Protein AF-A0A968Y8J8-F1 (afdb_monomer_lite)

Radius of gyration: 18.74 Å; chains: 1; bounding box: 57×35×53 Å

Foldseek 3Di:
DPPPPDLPPDDPVLVVLLVVLLCQLVVLLVVVCVVVVPPLLLVLQVSLVRSLVSQLVSCCPSVVDDSVVSCVLLQVAAFDPVLVVVVVVVVVVVVVVVVVVCVVVVDDDDADPCNVSSVVRCCSRVQRSVCSSQQRRQLSSLVVSDDLVRSLVVSLVVQLVVLCCVVVPDDPVVSVVSSVVSVVCSSVSNVSCVVRSNHRHHDDDPDDDDPPPPPD

pLDDT: mean 87.89, std 16.08, range [34.91, 98.38]

Structure (mmCIF, N/CA/C/O backbone):
data_AF-A0A968Y8J8-F1
#
_entry.id   AF-A0A968Y8J8-F1
#
loop_
_atom_site.group_PDB
_atom_site.id
_atom_site.type_symbol
_atom_site.label_atom_id
_atom_site.label_alt_id
_atom_site.label_comp_id
_atom_site.label_asym_id
_atom_site.label_entity_id
_atom_site.label_seq_id
_atom_site.pdbx_PDB_ins_code
_atom_site.Cartn_x
_atom_site.Cartn_y
_atom_site.Cartn_z
_atom_site.occupancy
_atom_site.B_iso_or_equiv
_atom_site.auth_seq_id
_atom_site.auth_comp_id
_atom_site.auth_asym_id
_atom_site.auth_atom_id
_atom_site.pdbx_PDB_model_num
ATOM 1 N N . MET A 1 1 ? -33.974 -18.216 9.974 1.00 44.09 1 MET A N 1
ATOM 2 C CA . MET A 1 1 ? -34.130 -16.752 10.094 1.00 44.09 1 MET A CA 1
ATOM 3 C C . MET A 1 1 ? -33.064 -16.260 11.049 1.00 44.09 1 MET A C 1
ATOM 5 O O . MET A 1 1 ? -33.138 -16.568 12.230 1.00 44.09 1 MET A O 1
ATOM 9 N N . ILE A 1 2 ? -32.022 -15.623 10.524 1.00 48.75 2 ILE A N 1
ATOM 10 C CA . ILE A 1 2 ? -30.966 -15.006 11.333 1.00 48.75 2 ILE A CA 1
ATOM 11 C C . ILE A 1 2 ? -31.475 -13.599 11.661 1.00 48.75 2 ILE A C 1
ATOM 13 O O . ILE A 1 2 ? -31.910 -12.921 10.729 1.00 48.75 2 ILE A O 1
ATOM 17 N N . PRO A 1 3 ? -31.501 -13.172 12.935 1.00 52.97 3 PRO A N 1
ATOM 18 C CA . PRO A 1 3 ? -31.918 -11.822 13.271 1.00 52.97 3 PRO A CA 1
ATOM 19 C C . PRO A 1 3 ? -30.995 -10.849 12.546 1.00 52.97 3 PRO A C 1
ATOM 21 O O . PRO A 1 3 ? -29.773 -10.982 12.600 1.00 52.97 3 PRO A O 1
ATOM 24 N N . GLU A 1 4 ? -31.606 -9.908 11.838 1.00 54.81 4 GLU A N 1
ATOM 25 C CA . GLU A 1 4 ? -30.975 -8.814 11.109 1.00 54.81 4 GLU A CA 1
ATOM 26 C C . GLU A 1 4 ? -30.319 -7.872 12.135 1.00 54.81 4 GLU A C 1
ATOM 28 O O . GLU A 1 4 ? -30.829 -6.821 12.515 1.00 54.81 4 GLU A O 1
ATOM 33 N N . SER A 1 5 ? -29.226 -8.341 12.733 1.00 53.47 5 SER A N 1
ATOM 34 C CA . SER A 1 5 ? -28.576 -7.714 13.870 1.00 53.47 5 SER A CA 1
ATOM 35 C C . SER A 1 5 ? -27.807 -6.495 13.385 1.00 53.47 5 SER A C 1
ATOM 37 O O . SER A 1 5 ? -26.710 -6.624 12.846 1.00 53.47 5 SER A O 1
ATOM 39 N N . GLN A 1 6 ? -28.424 -5.328 13.566 1.00 53.53 6 GLN A N 1
ATOM 40 C CA . GLN A 1 6 ? -27.803 -4.013 13.719 1.00 53.53 6 GLN A CA 1
ATOM 41 C C . GLN A 1 6 ? -26.456 -3.860 13.000 1.00 53.53 6 GLN A C 1
ATOM 43 O O . GLN A 1 6 ? -25.389 -3.870 13.617 1.00 53.53 6 GLN A O 1
ATOM 48 N N . HIS A 1 7 ? -26.508 -3.652 11.682 1.00 57.59 7 HIS A N 1
ATOM 49 C CA . HIS A 1 7 ? -25.422 -2.971 10.988 1.00 57.59 7 HIS A CA 1
ATOM 50 C C . HIS A 1 7 ? -25.284 -1.583 11.611 1.00 57.59 7 HIS A C 1
ATOM 52 O O . HIS A 1 7 ? -26.009 -0.656 11.257 1.00 57.59 7 HIS A O 1
ATOM 58 N N . GLN A 1 8 ? -24.397 -1.466 12.597 1.00 63.78 8 GLN A N 1
ATOM 59 C CA . GLN A 1 8 ? -24.087 -0.216 13.265 1.00 63.78 8 GLN A CA 1
ATOM 60 C C . GLN A 1 8 ? -23.518 0.727 12.200 1.00 63.78 8 GLN A C 1
ATOM 62 O O . GLN A 1 8 ? -22.364 0.607 11.785 1.00 63.78 8 GLN A O 1
ATOM 67 N N . GLN A 1 9 ? -24.379 1.598 11.672 1.00 71.38 9 GLN A N 1
ATOM 68 C CA . GLN A 1 9 ? -24.006 2.560 10.650 1.00 71.38 9 GLN A CA 1
ATOM 69 C C . GLN A 1 9 ? -22.931 3.466 11.246 1.00 71.38 9 GLN A C 1
ATOM 71 O O . GLN A 1 9 ? -23.149 4.135 12.256 1.00 71.38 9 GLN A O 1
ATOM 76 N N . LEU A 1 10 ? -21.741 3.447 10.644 1.00 79.62 10 LEU A N 1
ATOM 77 C CA . LEU A 1 10 ? -20.670 4.358 11.023 1.00 79.62 10 LEU A CA 1
ATOM 78 C C . LEU A 1 10 ? -21.190 5.785 10.837 1.00 79.62 10 LEU A C 1
ATOM 80 O O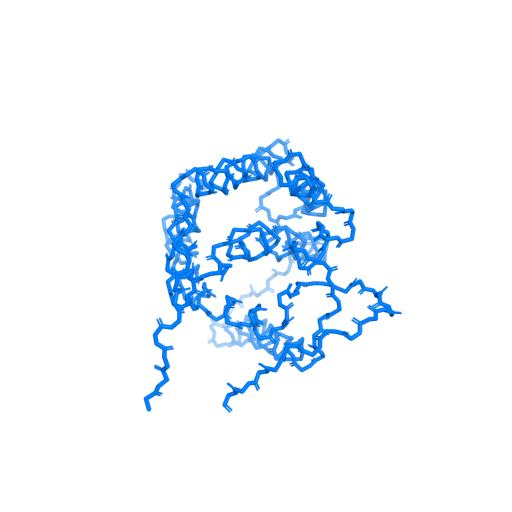 . LEU A 1 10 ? -21.672 6.121 9.752 1.00 79.62 10 LEU A O 1
ATOM 84 N N . SER A 1 11 ? -21.093 6.615 11.872 1.00 90.19 11 SER A N 1
ATOM 85 C CA . SER A 1 11 ? -21.531 8.001 11.756 1.00 90.19 11 SER A CA 1
ATOM 86 C C . SER A 1 11 ? -20.691 8.734 10.705 1.00 90.19 11 SER A C 1
ATOM 88 O O . SER A 1 11 ? -19.513 8.425 10.492 1.00 90.19 11 SER A O 1
ATOM 90 N N . TRP A 1 12 ? -21.279 9.742 10.061 1.00 90.88 12 TRP A N 1
ATOM 91 C CA . TRP A 1 12 ? -20.566 10.619 9.127 1.00 90.88 12 TRP A CA 1
ATOM 92 C C . TRP A 1 12 ? -19.304 11.237 9.739 1.00 90.88 12 TRP A C 1
ATOM 94 O O . TRP A 1 12 ? -18.309 11.432 9.049 1.00 90.88 12 TRP A O 1
ATOM 104 N N . HIS A 1 13 ? -19.319 11.474 11.050 1.00 93.62 13 HIS A N 1
ATOM 105 C CA . HIS A 1 13 ? -18.170 11.970 11.794 1.00 93.62 13 HIS A CA 1
ATOM 106 C C . HIS A 1 13 ? -17.011 10.960 11.837 1.00 93.62 13 HIS A C 1
ATOM 108 O O . HIS A 1 13 ? -15.861 11.334 11.617 1.00 93.62 13 HIS A O 1
ATOM 114 N N . GLU A 1 14 ? -17.293 9.672 12.058 1.00 93.25 14 GLU A N 1
ATOM 115 C CA . GLU A 1 14 ? -16.259 8.629 12.022 1.00 93.25 14 GLU A CA 1
ATOM 116 C C . GLU A 1 14 ? -15.710 8.421 10.608 1.00 93.25 14 GLU A C 1
ATOM 118 O O . GLU A 1 14 ? -14.503 8.268 10.433 1.00 93.25 14 GLU A O 1
ATOM 123 N N . LEU A 1 15 ? -16.566 8.495 9.583 1.00 94.44 15 LEU A N 1
ATOM 124 C CA . LEU A 1 15 ? -16.104 8.485 8.193 1.00 94.44 15 LEU A CA 1
ATOM 125 C C . LEU A 1 15 ? -15.184 9.673 7.903 1.00 94.44 15 LEU A C 1
ATOM 127 O O . LEU A 1 15 ? -14.116 9.480 7.328 1.00 94.44 15 LEU A O 1
ATOM 131 N N . GLY A 1 16 ? -15.553 10.872 8.357 1.00 95.81 16 GLY A N 1
ATOM 132 C CA . GLY A 1 16 ? -14.724 12.069 8.231 1.00 95.81 16 GLY A CA 1
ATOM 133 C C . GLY A 1 16 ? -13.336 11.891 8.850 1.00 95.81 16 GLY A C 1
ATOM 134 O O . GLY A 1 16 ? -12.342 12.226 8.212 1.00 95.81 16 GLY A O 1
ATOM 135 N N . LYS A 1 17 ? -13.241 11.288 10.043 1.00 96.81 17 LYS A N 1
ATOM 136 C CA . LYS A 1 17 ? -11.949 10.972 10.682 1.00 96.81 17 LYS A CA 1
ATOM 137 C C . LYS A 1 17 ? -11.107 9.997 9.865 1.00 96.81 17 LYS A C 1
ATOM 139 O O . LYS A 1 17 ? -9.910 10.228 9.707 1.00 96.81 17 LYS A O 1
ATOM 144 N N . ILE A 1 18 ? -11.722 8.925 9.358 1.00 96.69 18 ILE A N 1
ATOM 145 C CA . ILE A 1 18 ? -11.035 7.921 8.531 1.00 96.69 18 ILE A CA 1
ATOM 146 C C . ILE A 1 18 ? -10.492 8.580 7.262 1.00 96.69 18 ILE A C 1
ATOM 148 O O . ILE A 1 18 ? -9.322 8.415 6.933 1.00 96.69 18 ILE A O 1
ATOM 152 N N . PHE A 1 19 ? -11.309 9.370 6.565 1.00 97.00 19 PHE A N 1
ATOM 153 C CA . PHE A 1 19 ? -10.864 10.066 5.360 1.00 97.00 19 PHE A CA 1
ATOM 154 C C . PHE A 1 19 ? -9.783 11.109 5.655 1.00 97.00 19 PHE A C 1
ATOM 156 O O . PHE A 1 19 ? -8.803 11.181 4.920 1.00 97.00 19 PHE A O 1
ATOM 163 N N . ALA A 1 20 ? -9.904 11.874 6.742 1.00 97.75 20 ALA A N 1
ATOM 164 C CA . ALA A 1 20 ? -8.892 12.852 7.132 1.00 97.75 20 ALA A CA 1
ATOM 165 C C . ALA A 1 20 ? -7.536 12.192 7.428 1.00 97.75 20 ALA A C 1
ATOM 167 O O . ALA A 1 20 ? -6.503 12.661 6.949 1.00 97.75 20 ALA A O 1
ATOM 168 N N . GLY A 1 21 ? -7.522 11.082 8.171 1.00 98.00 21 GLY A N 1
ATOM 169 C CA . GLY A 1 21 ? -6.281 10.357 8.425 1.00 98.00 21 GLY A CA 1
ATOM 170 C C . GLY A 1 21 ? -5.735 9.660 7.176 1.00 98.00 21 GLY A C 1
ATOM 171 O O . GLY A 1 21 ? -4.527 9.689 6.966 1.00 98.00 21 GLY A O 1
ATOM 172 N N . PHE A 1 22 ? -6.597 9.144 6.291 1.00 98.12 22 PHE A N 1
ATOM 173 C CA . PHE A 1 22 ? -6.178 8.608 4.991 1.00 98.12 22 PHE A CA 1
ATOM 174 C C . PHE A 1 22 ? -5.465 9.679 4.160 1.00 98.12 22 PHE A C 1
ATOM 176 O O . PHE A 1 22 ? -4.351 9.446 3.699 1.00 98.12 22 PHE A O 1
ATOM 183 N N . LEU A 1 23 ? -6.068 10.864 4.022 1.00 98.06 23 LEU A N 1
ATOM 184 C CA . LEU A 1 23 ? -5.477 11.981 3.284 1.00 98.06 23 LEU A CA 1
ATOM 185 C C . LEU A 1 23 ? -4.147 12.424 3.899 1.00 98.06 23 LEU A C 1
ATOM 187 O O . LEU A 1 23 ? -3.211 12.711 3.162 1.00 98.06 23 LEU A O 1
ATOM 191 N N . CYS A 1 24 ? -4.039 12.436 5.230 1.00 98.38 24 CYS A N 1
ATOM 192 C CA . CYS A 1 24 ? -2.792 12.751 5.921 1.00 98.38 24 CYS A CA 1
ATOM 193 C C . CYS A 1 24 ? -1.676 11.749 5.578 1.00 98.38 24 CYS A C 1
ATOM 195 O O . CYS A 1 24 ? -0.591 12.159 5.167 1.00 98.38 24 CYS A O 1
ATOM 197 N N . ILE A 1 25 ? -1.944 10.443 5.695 1.00 98.25 25 ILE A N 1
ATOM 198 C CA . ILE A 1 25 ? -0.947 9.399 5.415 1.00 98.25 25 ILE A CA 1
ATOM 199 C C . ILE A 1 25 ? -0.594 9.381 3.922 1.00 98.25 25 ILE A C 1
ATOM 201 O O . ILE A 1 25 ? 0.586 9.332 3.578 1.00 98.25 25 ILE A O 1
ATOM 205 N N . TRP A 1 26 ? -1.591 9.467 3.035 1.00 98.00 26 TRP A N 1
ATOM 206 C CA . TRP A 1 26 ? -1.380 9.529 1.587 1.00 98.00 26 TRP A CA 1
ATOM 207 C C . TRP A 1 26 ? -0.545 10.747 1.185 1.00 98.00 26 TRP A C 1
ATOM 209 O O . TRP A 1 26 ? 0.399 10.612 0.412 1.00 98.00 26 TRP A O 1
ATOM 219 N N . PHE A 1 27 ? -0.833 11.923 1.744 1.00 97.88 27 PHE A N 1
ATOM 220 C CA . PHE A 1 27 ? -0.055 13.124 1.459 1.00 97.88 27 PHE A CA 1
ATOM 221 C C . PHE A 1 27 ? 1.406 12.958 1.885 1.00 97.88 27 PHE A C 1
ATOM 223 O O . PHE A 1 27 ? 2.307 13.339 1.144 1.00 97.88 27 PHE A O 1
ATOM 230 N N . VAL A 1 28 ? 1.667 12.349 3.047 1.00 98.19 28 VAL A N 1
ATOM 231 C CA . VAL A 1 28 ? 3.042 12.048 3.470 1.00 98.19 28 VAL A CA 1
ATOM 232 C C . VAL A 1 28 ? 3.703 11.037 2.534 1.00 98.19 28 VAL A C 1
ATOM 234 O O . VAL A 1 28 ? 4.859 11.241 2.164 1.00 98.19 28 VAL A O 1
ATOM 237 N N . PHE A 1 29 ? 2.988 9.987 2.119 1.00 97.00 29 PHE A N 1
ATOM 238 C CA . PHE A 1 29 ? 3.474 9.006 1.143 1.00 97.00 29 PHE A CA 1
ATOM 239 C C . PHE A 1 29 ? 3.909 9.700 -0.157 1.00 97.00 29 PHE A C 1
ATOM 241 O O . PHE A 1 29 ? 5.062 9.571 -0.572 1.00 97.00 29 PHE A O 1
ATOM 248 N N . ASP A 1 30 ? 3.008 10.483 -0.754 1.00 95.50 30 ASP A N 1
ATOM 249 C CA . ASP A 1 30 ? 3.210 11.185 -2.023 1.00 95.50 30 ASP A CA 1
ATOM 250 C C . ASP A 1 30 ? 4.343 12.217 -1.930 1.00 95.50 30 ASP A C 1
ATOM 252 O O . ASP A 1 30 ? 5.290 12.193 -2.718 1.00 95.50 30 ASP A O 1
ATOM 256 N N . ARG A 1 31 ? 4.320 13.084 -0.910 1.00 97.00 31 ARG A N 1
ATOM 257 C CA . ARG A 1 31 ? 5.356 14.111 -0.735 1.00 97.00 31 ARG A CA 1
ATOM 258 C C . ARG A 1 31 ? 6.719 13.526 -0.428 1.00 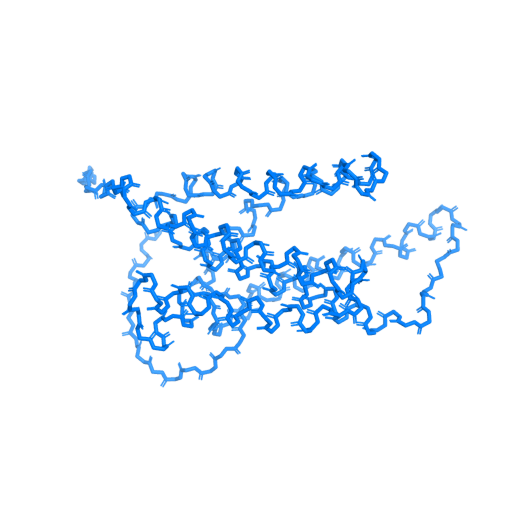97.00 31 ARG A C 1
ATOM 260 O O . ARG A 1 31 ? 7.708 14.029 -0.952 1.00 97.00 31 ARG A O 1
ATOM 267 N N . THR A 1 32 ? 6.799 12.464 0.366 1.00 96.75 32 THR A N 1
ATOM 268 C CA . THR A 1 32 ? 8.089 11.816 0.635 1.00 96.75 32 THR A CA 1
ATOM 269 C C . THR A 1 32 ? 8.640 11.182 -0.640 1.00 96.75 32 THR A C 1
ATOM 271 O O . THR A 1 32 ? 9.828 11.336 -0.919 1.00 96.75 32 THR A O 1
ATOM 274 N N . ALA A 1 33 ? 7.798 10.542 -1.458 1.00 94.44 33 ALA A N 1
ATOM 275 C CA . ALA A 1 33 ? 8.216 9.996 -2.749 1.00 94.44 33 ALA A CA 1
ATOM 276 C C . ALA A 1 33 ? 8.728 11.090 -3.703 1.00 94.44 33 ALA A C 1
ATOM 278 O O . ALA A 1 33 ? 9.819 10.950 -4.255 1.00 94.44 33 ALA A O 1
ATOM 279 N N . GLN A 1 34 ? 8.006 12.211 -3.819 1.00 94.12 34 GLN A N 1
ATOM 280 C CA . GLN A 1 34 ? 8.405 13.348 -4.658 1.00 94.12 34 GLN A CA 1
ATOM 281 C C . GLN A 1 34 ? 9.703 14.011 -4.174 1.00 94.12 34 GLN A C 1
ATOM 283 O O . GLN A 1 34 ? 10.622 14.215 -4.965 1.00 94.12 34 GLN A O 1
ATOM 288 N N . LEU A 1 35 ? 9.815 14.315 -2.876 1.00 96.69 35 LEU A N 1
ATOM 289 C CA . LEU A 1 35 ? 10.992 14.983 -2.301 1.00 96.69 35 LEU A CA 1
ATOM 290 C C . LEU A 1 35 ? 12.253 14.121 -2.379 1.00 96.69 35 LEU A C 1
ATOM 292 O O . LEU A 1 35 ? 13.356 14.645 -2.512 1.00 96.69 35 LEU A O 1
ATOM 296 N N . THR A 1 36 ? 12.097 12.801 -2.292 1.00 95.56 36 THR A N 1
ATOM 297 C CA . THR A 1 36 ? 13.215 11.856 -2.397 1.00 95.56 36 THR A CA 1
ATOM 298 C C . THR A 1 36 ? 13.490 11.398 -3.828 1.00 95.56 36 THR A C 1
ATOM 300 O O . THR A 1 36 ? 14.441 10.642 -4.033 1.00 95.56 36 THR A O 1
ATOM 303 N N . GLN A 1 37 ? 12.682 11.856 -4.795 1.00 93.94 37 GLN A N 1
ATOM 304 C CA . GLN A 1 37 ? 12.741 11.473 -6.209 1.00 93.94 37 GLN A CA 1
ATOM 305 C C . GLN A 1 37 ? 12.724 9.946 -6.413 1.00 93.94 37 GLN A C 1
ATOM 307 O O . GLN A 1 37 ? 13.386 9.417 -7.302 1.00 93.94 37 GLN A O 1
ATOM 312 N N . SER A 1 38 ? 11.984 9.224 -5.565 1.00 90.94 38 SER A N 1
ATOM 313 C CA . SER A 1 38 ? 11.858 7.763 -5.636 1.00 90.94 38 SER A CA 1
ATOM 314 C C . SER A 1 38 ? 10.843 7.396 -6.715 1.00 90.94 38 SER A C 1
ATOM 316 O O . SER A 1 38 ? 9.639 7.369 -6.453 1.00 90.94 38 SER A O 1
ATOM 318 N N . THR A 1 39 ? 11.324 7.146 -7.932 1.00 85.44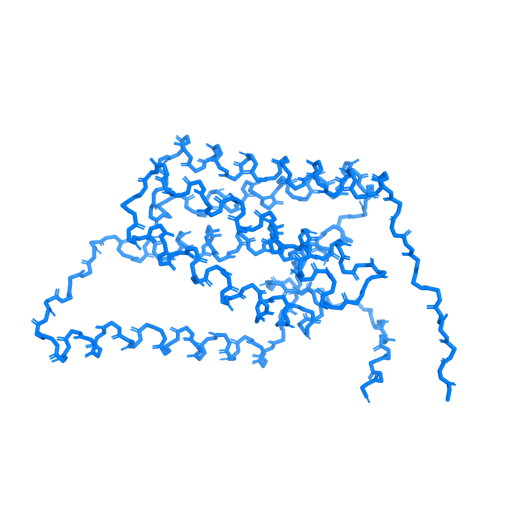 39 THR A N 1
ATOM 319 C CA . THR A 1 39 ? 10.471 6.819 -9.088 1.00 85.44 39 THR A CA 1
ATOM 320 C C . THR A 1 39 ? 10.270 5.316 -9.243 1.00 85.44 39 THR A C 1
ATOM 322 O O . THR A 1 39 ? 9.167 4.869 -9.545 1.00 85.44 39 THR A O 1
ATOM 325 N N . LEU A 1 40 ? 11.309 4.530 -8.955 1.00 85.00 40 LEU A N 1
ATOM 326 C CA . LEU A 1 40 ? 11.329 3.072 -9.098 1.00 85.00 40 LEU A CA 1
ATOM 327 C C . LEU A 1 40 ? 11.510 2.362 -7.748 1.00 85.00 40 LEU A C 1
ATOM 329 O O . LEU A 1 40 ? 11.801 1.168 -7.693 1.00 85.00 40 LEU A O 1
ATOM 333 N N . GLY A 1 41 ? 11.349 3.098 -6.646 1.00 88.56 41 GLY A N 1
ATOM 334 C CA . GLY A 1 41 ? 11.499 2.579 -5.291 1.00 88.56 41 GLY A CA 1
ATOM 335 C C . GLY A 1 41 ? 12.913 2.713 -4.733 1.00 88.56 41 GLY A C 1
ATOM 336 O O . GLY A 1 41 ? 13.216 2.106 -3.715 1.00 88.56 41 GLY A O 1
ATOM 337 N N . GLU A 1 42 ? 13.791 3.525 -5.316 1.00 93.25 42 GLU A N 1
ATOM 338 C CA . GLU A 1 42 ? 15.176 3.719 -4.865 1.00 93.25 42 GLU A CA 1
ATOM 339 C C . GLU A 1 42 ? 15.271 4.119 -3.384 1.00 93.25 42 GLU A C 1
A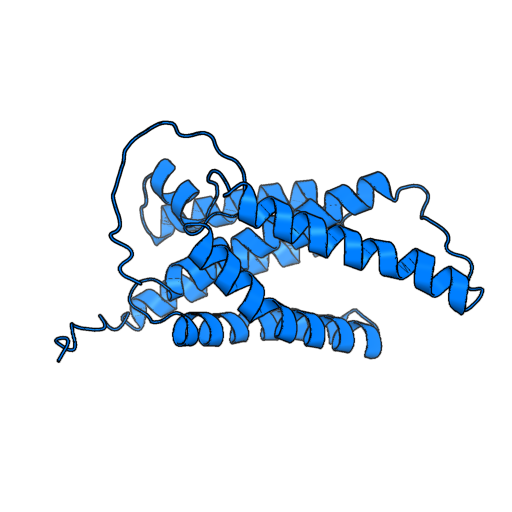TOM 341 O O . GLU A 1 42 ? 16.234 3.776 -2.694 1.00 93.25 42 GLU A O 1
ATOM 346 N N . ARG A 1 43 ? 14.259 4.835 -2.882 1.00 96.38 43 ARG A N 1
ATOM 347 C CA . ARG A 1 43 ? 14.138 5.257 -1.477 1.00 96.38 43 ARG A CA 1
ATOM 348 C C . ARG A 1 43 ? 12.945 4.613 -0.779 1.00 96.38 43 ARG A C 1
ATOM 350 O O . ARG A 1 43 ? 12.512 5.082 0.272 1.00 96.38 43 ARG A O 1
ATOM 357 N N . GLY A 1 44 ? 12.440 3.510 -1.321 1.00 95.69 44 GLY A N 1
ATOM 358 C CA . GLY A 1 44 ? 11.189 2.918 -0.872 1.00 95.69 44 GLY A CA 1
ATOM 359 C C . GLY A 1 44 ? 11.200 2.413 0.571 1.00 95.69 44 GLY A C 1
ATOM 360 O O . GLY A 1 44 ? 10.184 2.507 1.254 1.00 95.69 44 GLY A O 1
ATOM 361 N N . ILE A 1 45 ? 12.357 1.982 1.091 1.00 96.81 45 ILE A N 1
ATOM 362 C CA . ILE A 1 45 ? 12.509 1.626 2.516 1.00 96.81 45 ILE A CA 1
ATOM 363 C C . ILE A 1 45 ? 12.276 2.850 3.412 1.00 96.81 45 ILE A C 1
ATOM 365 O O . ILE A 1 45 ? 11.529 2.768 4.384 1.00 96.81 45 ILE A O 1
ATOM 369 N N . LEU A 1 46 ? 12.883 3.994 3.073 1.00 97.38 46 LEU A N 1
ATOM 370 C CA . LEU A 1 46 ? 12.704 5.239 3.822 1.00 97.38 46 LEU A CA 1
ATOM 371 C C . LEU A 1 46 ? 11.239 5.684 3.781 1.00 97.38 46 LEU A C 1
ATOM 373 O O . LEU A 1 46 ? 10.661 5.970 4.826 1.00 97.38 46 LEU A O 1
ATOM 377 N N . ILE A 1 47 ? 10.636 5.688 2.589 1.00 97.19 47 ILE A N 1
ATOM 378 C CA . ILE A 1 47 ? 9.224 6.048 2.404 1.00 97.19 47 ILE A CA 1
ATOM 379 C C . ILE A 1 47 ? 8.330 5.129 3.239 1.00 97.19 47 ILE A C 1
ATOM 381 O O . ILE A 1 47 ? 7.452 5.614 3.946 1.00 97.19 47 ILE A O 1
ATOM 385 N N . SER A 1 48 ? 8.591 3.820 3.239 1.00 97.19 48 SER A N 1
ATOM 386 C CA . SER A 1 48 ? 7.830 2.859 4.038 1.00 97.19 48 SER A CA 1
ATOM 387 C C . SER A 1 48 ? 7.914 3.125 5.537 1.00 97.19 48 SER A C 1
ATOM 389 O O . SER A 1 48 ? 6.878 3.166 6.198 1.00 97.19 48 SER A O 1
ATOM 391 N N . ILE A 1 49 ? 9.111 3.384 6.071 1.00 97.50 49 ILE A N 1
ATOM 392 C CA . ILE A 1 49 ? 9.291 3.726 7.490 1.00 97.50 49 ILE A CA 1
ATOM 393 C C . ILE A 1 49 ? 8.491 4.981 7.847 1.00 97.50 49 ILE A C 1
ATOM 395 O O . ILE A 1 49 ? 7.768 4.984 8.844 1.00 97.50 49 ILE A O 1
ATOM 399 N N . VAL A 1 50 ? 8.591 6.030 7.025 1.00 98.19 50 VAL A N 1
ATOM 400 C CA . VAL A 1 50 ? 7.877 7.295 7.245 1.00 98.19 50 VAL A CA 1
ATOM 401 C C . VAL A 1 50 ? 6.364 7.070 7.221 1.00 98.19 50 VAL A C 1
ATOM 403 O O . VAL A 1 50 ? 5.672 7.492 8.140 1.00 98.19 50 VAL A O 1
ATOM 406 N N . VAL A 1 51 ? 5.850 6.340 6.231 1.00 97.88 51 VAL A N 1
ATOM 407 C CA . VAL A 1 51 ? 4.414 6.055 6.084 1.00 97.88 51 VAL A CA 1
ATOM 408 C C . VAL A 1 51 ? 3.881 5.228 7.250 1.00 97.88 51 VAL A C 1
ATOM 410 O O . VAL A 1 51 ? 2.828 5.560 7.793 1.00 97.88 51 VAL A O 1
ATOM 413 N N . ILE A 1 52 ? 4.608 4.194 7.685 1.00 97.19 52 ILE A N 1
ATOM 414 C CA . ILE A 1 52 ? 4.232 3.385 8.853 1.00 97.19 52 ILE A CA 1
ATOM 415 C C . ILE A 1 52 ? 4.209 4.251 10.116 1.00 97.19 52 ILE A C 1
ATOM 417 O O . ILE A 1 52 ? 3.257 4.173 10.894 1.00 97.19 52 ILE A O 1
ATOM 421 N N . ALA A 1 53 ? 5.220 5.103 10.314 1.00 97.69 53 ALA A N 1
ATOM 422 C CA . ALA A 1 53 ? 5.278 6.010 11.455 1.00 97.69 53 ALA A CA 1
ATOM 423 C C . ALA A 1 53 ? 4.116 7.017 11.444 1.00 97.69 53 ALA A C 1
ATOM 425 O O . ALA A 1 53 ? 3.485 7.238 12.479 1.00 97.69 53 ALA A O 1
ATOM 426 N N . THR A 1 54 ? 3.780 7.580 10.280 1.00 98.25 54 THR A N 1
ATOM 427 C CA . THR A 1 54 ? 2.627 8.475 10.118 1.00 98.25 54 THR A CA 1
ATOM 428 C C . THR A 1 54 ? 1.315 7.747 10.379 1.00 98.25 54 THR A C 1
ATOM 430 O O . THR A 1 54 ? 0.496 8.253 11.141 1.00 98.25 54 THR A O 1
ATOM 433 N N . ALA A 1 55 ? 1.118 6.550 9.822 1.00 97.75 55 ALA A N 1
ATOM 434 C CA . ALA A 1 55 ? -0.084 5.754 10.050 1.00 97.75 55 ALA A CA 1
ATOM 435 C C . ALA A 1 55 ? -0.261 5.420 11.538 1.00 97.75 55 ALA A C 1
ATOM 437 O O . ALA A 1 55 ? -1.341 5.603 12.099 1.00 97.75 55 ALA A O 1
ATOM 438 N N . PHE A 1 56 ? 0.822 5.030 12.212 1.00 97.19 56 PHE A N 1
ATOM 439 C CA . PHE A 1 56 ? 0.827 4.804 13.655 1.00 97.19 56 PHE A CA 1
ATOM 440 C C . PHE A 1 56 ? 0.496 6.078 14.445 1.00 97.19 56 PHE A C 1
ATOM 442 O O . PHE A 1 56 ? -0.313 6.043 15.375 1.00 97.19 56 PHE A O 1
ATOM 449 N N . GLY A 1 57 ? 1.078 7.217 14.061 1.00 97.44 57 GLY A N 1
ATOM 450 C CA . GLY A 1 57 ? 0.765 8.523 14.639 1.00 97.44 57 GLY A CA 1
ATOM 451 C C . GLY A 1 57 ? -0.711 8.891 14.477 1.00 97.44 57 GLY A C 1
ATOM 452 O O . GLY A 1 57 ? -1.340 9.335 15.433 1.00 97.44 57 GLY A O 1
ATOM 453 N N . VAL A 1 58 ? -1.299 8.631 13.309 1.00 97.44 58 VAL A N 1
ATOM 454 C CA . VAL A 1 58 ? -2.724 8.857 13.039 1.00 97.44 58 VAL A CA 1
ATOM 455 C C . VAL A 1 58 ? -3.610 7.957 13.908 1.00 97.44 58 VAL A C 1
ATOM 457 O O . VAL A 1 58 ? -4.541 8.463 14.537 1.00 97.44 58 VAL A O 1
ATOM 460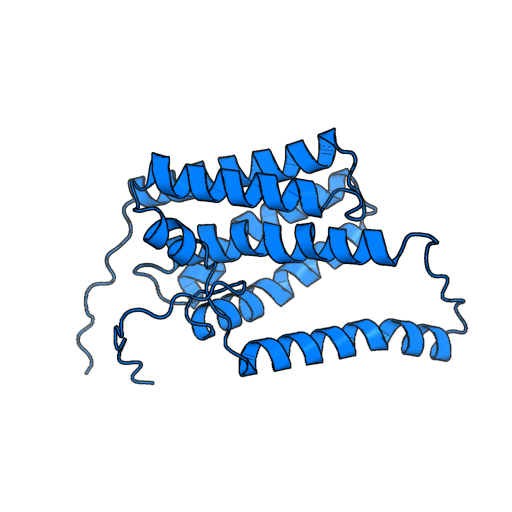 N N . GLU A 1 59 ? -3.311 6.658 14.025 1.00 96.31 59 GLU A N 1
ATOM 461 C CA . GLU A 1 59 ? -4.034 5.745 14.933 1.00 96.31 59 GLU A CA 1
ATOM 462 C C . GLU A 1 59 ? -4.000 6.236 16.386 1.00 96.31 59 GLU A C 1
ATOM 464 O O . GLU A 1 59 ? -5.001 6.206 17.109 1.00 96.31 59 GLU A O 1
ATOM 469 N N . LYS A 1 60 ? -2.843 6.739 16.815 1.00 95.75 60 LYS A N 1
ATOM 470 C CA . LYS A 1 60 ? -2.636 7.261 18.163 1.00 95.75 60 LYS A CA 1
ATOM 471 C C . LYS A 1 60 ? -3.384 8.561 18.419 1.00 95.75 60 LYS A C 1
ATOM 473 O O . LYS A 1 60 ? -4.055 8.680 19.440 1.00 95.75 60 LYS A O 1
ATOM 478 N N . LEU A 1 61 ? -3.260 9.528 17.519 1.00 96.31 61 LEU A N 1
ATOM 479 C CA . LEU A 1 61 ? -3.758 10.884 17.728 1.00 96.31 61 LEU A CA 1
ATOM 480 C C . LEU A 1 61 ? -5.260 10.995 17.448 1.00 96.31 61 LEU A C 1
ATOM 482 O O . LEU A 1 61 ? -5.977 11.624 18.224 1.00 96.31 61 LEU A O 1
ATOM 486 N N . ILE A 1 62 ? -5.751 10.357 16.380 1.00 95.62 62 ILE A N 1
ATOM 487 C CA . ILE A 1 62 ? -7.161 10.455 15.973 1.00 95.62 62 ILE A CA 1
ATOM 488 C C . ILE A 1 62 ? -8.028 9.448 16.734 1.00 95.62 62 ILE A C 1
ATOM 490 O O . ILE A 1 62 ? -9.113 9.799 17.202 1.00 95.62 62 ILE A O 1
ATOM 494 N N . PHE A 1 63 ? -7.553 8.208 16.893 1.00 93.12 63 PHE A N 1
ATOM 495 C CA . PHE A 1 63 ? -8.346 7.116 17.471 1.00 93.12 63 PHE A CA 1
ATOM 496 C C . PHE A 1 63 ? -7.971 6.760 18.914 1.00 93.12 63 PHE A C 1
ATOM 498 O O . PHE A 1 63 ? -8.625 5.903 19.505 1.00 93.12 63 PHE A O 1
ATOM 505 N N . LYS A 1 64 ? -6.961 7.422 19.503 1.00 93.25 64 LYS A N 1
ATOM 506 C CA . LYS A 1 64 ? -6.541 7.250 20.910 1.00 93.25 64 LYS A CA 1
ATOM 507 C C . LYS A 1 64 ? -6.244 5.792 21.293 1.00 93.25 64 LYS A C 1
ATOM 509 O O . LYS A 1 64 ? -6.455 5.388 22.434 1.00 93.25 64 LYS A O 1
ATOM 514 N N . GLN A 1 65 ? -5.755 4.993 20.345 1.00 91.00 65 GLN A N 1
ATOM 515 C CA . GLN A 1 65 ? -5.479 3.571 20.562 1.00 91.00 65 GLN A CA 1
ATOM 516 C C . GLN A 1 65 ? -4.216 3.348 21.414 1.00 91.00 65 GLN A C 1
ATOM 518 O O . GLN A 1 65 ? -3.306 4.187 21.478 1.00 91.00 65 GLN A O 1
ATOM 523 N N . THR A 1 66 ? -4.109 2.187 22.067 1.00 94.00 66 THR A N 1
ATOM 524 C CA . THR A 1 66 ? -2.845 1.764 22.692 1.00 94.00 66 THR A CA 1
ATOM 525 C C . THR A 1 66 ? -1.791 1.464 21.616 1.00 94.00 66 THR A C 1
ATOM 527 O O . THR A 1 66 ? -2.091 1.437 20.427 1.00 94.00 66 THR A O 1
ATOM 530 N N . VAL A 1 67 ? -0.513 1.317 21.999 1.00 92.25 67 VAL A N 1
ATOM 531 C CA . VAL A 1 67 ? 0.560 1.054 21.010 1.00 92.25 67 VAL A CA 1
ATOM 532 C C . VAL A 1 67 ? 0.294 -0.269 20.298 1.00 92.25 67 VAL A C 1
ATOM 534 O O . VAL A 1 67 ? 0.360 -0.344 19.077 1.00 92.25 67 VAL A O 1
ATOM 537 N N . LEU A 1 68 ? -0.063 -1.296 21.068 1.00 90.31 68 LEU A N 1
ATOM 538 C CA . LEU A 1 68 ? -0.318 -2.626 20.539 1.00 90.31 68 LEU A CA 1
ATOM 539 C C . LEU A 1 68 ? -1.583 -2.663 19.673 1.00 90.31 68 LEU A C 1
ATOM 541 O O . LEU A 1 68 ? -1.574 -3.308 18.628 1.00 90.31 68 LEU A O 1
ATOM 545 N N . ASP A 1 69 ? -2.637 -1.944 20.067 1.00 89.88 69 ASP A N 1
ATOM 546 C CA . ASP A 1 69 ? -3.868 -1.868 19.276 1.00 89.88 69 ASP A CA 1
ATOM 547 C C . ASP A 1 69 ? -3.652 -1.125 17.957 1.00 89.88 69 ASP A C 1
ATOM 549 O O . ASP A 1 69 ? -4.152 -1.586 16.938 1.00 89.88 69 ASP A O 1
ATOM 553 N N . ALA A 1 70 ? -2.853 -0.052 17.956 1.00 92.12 70 ALA A N 1
ATOM 554 C CA . ALA A 1 70 ? -2.481 0.679 16.745 1.00 92.12 70 ALA A CA 1
ATOM 555 C C . ALA A 1 70 ? -1.660 -0.191 15.776 1.00 92.12 70 ALA A C 1
ATOM 557 O O . ALA A 1 70 ? -1.926 -0.230 14.581 1.00 92.12 70 ALA A O 1
ATOM 558 N N . LEU A 1 71 ? -0.682 -0.951 16.279 1.00 91.75 71 LEU A N 1
ATOM 559 C CA . LEU A 1 71 ? 0.083 -1.873 15.431 1.00 91.75 71 LEU A CA 1
ATOM 560 C C . LEU A 1 71 ? -0.814 -2.976 14.851 1.00 91.75 71 LEU A C 1
ATOM 562 O O . LEU A 1 71 ? -0.727 -3.295 13.666 1.00 91.75 71 LEU A O 1
ATOM 566 N N . ARG A 1 72 ? -1.712 -3.535 15.670 1.00 89.50 72 ARG A N 1
ATOM 567 C CA . ARG A 1 72 ? -2.667 -4.563 15.236 1.00 89.50 72 ARG A CA 1
ATOM 568 C C . ARG A 1 72 ? -3.700 -4.019 14.255 1.00 89.50 72 ARG A C 1
ATOM 570 O O . ARG A 1 72 ? -4.062 -4.732 13.325 1.00 89.50 72 ARG A O 1
ATOM 577 N N . SER A 1 73 ? -4.173 -2.787 14.437 1.00 90.56 73 SER A N 1
ATOM 578 C CA . SER A 1 73 ? -5.161 -2.169 13.551 1.00 90.56 73 SER A CA 1
ATOM 579 C C . SER A 1 73 ? -4.592 -1.854 12.173 1.00 90.56 73 SER A C 1
ATOM 581 O O . SER A 1 73 ? -5.306 -2.031 11.192 1.00 90.56 73 SER A O 1
ATOM 583 N N . LEU A 1 74 ? -3.305 -1.504 12.097 1.00 92.12 74 LEU A N 1
ATOM 584 C CA . LEU A 1 74 ? -2.556 -1.343 10.846 1.00 92.12 74 LEU A CA 1
ATOM 585 C C . LEU A 1 74 ? -2.146 -2.673 10.201 1.00 92.12 74 LEU A C 1
ATOM 587 O O . LEU A 1 74 ? -1.519 -2.679 9.146 1.00 92.12 74 LEU A O 1
ATOM 591 N N . GLY A 1 75 ? -2.461 -3.802 10.836 1.00 88.38 75 GLY A N 1
ATOM 592 C CA . GLY A 1 75 ? -2.128 -5.133 10.351 1.00 88.38 75 GLY A CA 1
ATOM 593 C C . GLY A 1 75 ? -0.663 -5.535 10.509 1.00 88.38 75 GLY A C 1
ATOM 594 O O . GLY A 1 75 ? -0.210 -6.476 9.863 1.00 88.38 75 GLY A O 1
ATOM 595 N N . LEU A 1 76 ? 0.096 -4.900 11.397 1.00 87.31 76 LEU A N 1
ATOM 596 C CA . LEU A 1 76 ? 1.472 -5.297 11.705 1.00 87.31 76 LEU A CA 1
ATOM 597 C C . LEU A 1 76 ? 1.477 -6.487 12.684 1.00 87.31 76 LEU A C 1
ATOM 599 O O . LEU A 1 76 ? 1.808 -6.351 13.861 1.00 87.31 76 LEU A O 1
ATOM 603 N N . GLY A 1 77 ? 1.051 -7.661 12.210 1.00 82.88 77 GLY A N 1
ATOM 604 C CA . GLY A 1 77 ? 0.975 -8.907 12.977 1.00 82.88 77 GLY A CA 1
ATOM 605 C C . GLY A 1 77 ? 1.289 -10.154 12.144 1.00 82.88 77 GLY A C 1
ATOM 606 O O . GLY A 1 77 ? 1.310 -10.127 10.923 1.00 82.88 77 GLY A O 1
ATOM 607 N N . SER A 1 78 ? 1.543 -11.286 12.802 1.00 77.25 78 SER A N 1
ATOM 608 C CA . SER A 1 78 ? 2.026 -12.505 12.130 1.00 77.25 78 SER A CA 1
ATOM 609 C C . SER A 1 78 ? 1.111 -12.994 10.988 1.00 77.25 78 SER A C 1
ATOM 611 O O . SER A 1 78 ? -0.020 -13.410 11.265 1.00 77.25 78 SER A O 1
ATOM 613 N N . PRO A 1 79 ? 1.591 -13.007 9.725 1.00 79.00 79 PRO A N 1
ATOM 614 C CA . PRO A 1 79 ? 0.798 -13.491 8.606 1.00 79.00 79 PRO A CA 1
ATOM 615 C C . PRO A 1 79 ? 0.594 -15.005 8.698 1.00 79.00 79 PRO A C 1
ATOM 617 O O . PRO A 1 79 ? 1.440 -15.748 9.201 1.00 79.00 79 PRO A O 1
ATOM 620 N N . ASN A 1 80 ? -0.527 -15.486 8.171 1.00 84.62 80 ASN A N 1
ATOM 621 C CA . ASN A 1 80 ? -0.771 -16.907 7.988 1.00 84.62 80 ASN A CA 1
ATOM 622 C C . ASN A 1 80 ? 0.168 -17.451 6.902 1.00 84.62 80 ASN A C 1
ATOM 624 O O . ASN A 1 80 ? 0.132 -16.987 5.760 1.00 84.62 80 ASN A O 1
ATOM 628 N N . LEU A 1 81 ? 0.963 -18.472 7.241 1.00 86.50 81 LEU A N 1
ATOM 629 C CA . LEU A 1 81 ? 1.902 -19.112 6.314 1.00 86.50 81 LEU A CA 1
ATOM 630 C C . LEU A 1 81 ? 1.235 -19.547 5.004 1.00 86.50 81 LEU A C 1
ATOM 632 O O . LEU A 1 81 ? 1.820 -19.365 3.945 1.00 86.50 81 LEU A O 1
ATOM 636 N N . ARG A 1 82 ? -0.011 -20.037 5.045 1.00 88.12 82 ARG A N 1
ATOM 637 C CA . ARG A 1 82 ? -0.758 -20.447 3.847 1.00 88.12 82 ARG A CA 1
ATOM 638 C C . ARG A 1 82 ? -1.008 -19.273 2.902 1.00 88.12 82 ARG A C 1
ATOM 640 O O . ARG A 1 82 ? -0.809 -19.408 1.699 1.00 88.12 82 ARG A O 1
ATOM 647 N N . THR A 1 83 ? -1.436 -18.131 3.437 1.00 83.81 83 THR A N 1
ATOM 648 C CA . THR A 1 83 ? -1.660 -16.912 2.647 1.00 83.81 83 THR A CA 1
ATOM 649 C C . THR A 1 83 ? -0.345 -16.412 2.061 1.00 83.81 83 THR A C 1
ATOM 651 O O . THR A 1 83 ? -0.290 -16.068 0.884 1.00 83.81 83 THR A O 1
ATOM 654 N N . MET A 1 84 ? 0.727 -16.446 2.858 1.00 84.88 84 MET A N 1
ATOM 655 C CA . MET A 1 84 ? 2.066 -16.065 2.414 1.00 84.88 84 MET A CA 1
ATOM 656 C C . MET A 1 84 ? 2.568 -16.969 1.280 1.00 84.88 84 MET A C 1
ATOM 658 O O . MET A 1 84 ? 3.094 -16.462 0.297 1.00 84.88 84 MET A O 1
ATOM 662 N N . SER A 1 85 ? 2.343 -18.285 1.358 1.00 88.81 85 SER A N 1
ATOM 663 C CA . SER A 1 85 ? 2.684 -19.220 0.280 1.00 88.81 85 SER A CA 1
ATOM 664 C C . SER A 1 85 ? 1.902 -18.946 -1.005 1.00 88.81 85 SER A C 1
ATOM 666 O O . SER A 1 85 ? 2.486 -19.006 -2.082 1.00 88.81 85 SER A O 1
ATOM 668 N N . ILE A 1 86 ? 0.608 -18.615 -0.915 1.00 88.38 86 ILE A N 1
ATOM 669 C CA . ILE A 1 86 ? -0.204 -18.253 -2.090 1.00 88.38 86 ILE A CA 1
ATOM 670 C C . ILE A 1 86 ? 0.318 -16.958 -2.723 1.00 88.38 86 ILE A C 1
ATOM 672 O O . ILE A 1 86 ? 0.509 -16.908 -3.935 1.00 88.38 86 ILE A O 1
ATOM 676 N N . ALA A 1 87 ? 0.585 -15.930 -1.914 1.00 85.31 87 ALA A N 1
ATOM 677 C CA . ALA A 1 87 ? 1.135 -14.667 -2.398 1.00 85.31 87 ALA A CA 1
ATOM 678 C C . ALA A 1 87 ? 2.514 -14.864 -3.048 1.00 85.31 87 ALA A C 1
ATOM 680 O O . ALA A 1 87 ? 2.760 -14.345 -4.134 1.00 85.31 87 ALA A O 1
ATOM 681 N N . LEU A 1 88 ? 3.379 -15.675 -2.430 1.00 89.12 88 LEU A N 1
ATOM 682 C CA . LEU A 1 88 ? 4.686 -16.030 -2.978 1.00 89.12 88 LEU A CA 1
ATOM 683 C C . LEU A 1 88 ? 4.551 -16.776 -4.309 1.00 89.12 88 LEU A C 1
ATOM 685 O O . LEU A 1 88 ? 5.253 -16.452 -5.259 1.00 89.12 88 LEU A O 1
ATOM 689 N N . PHE A 1 89 ? 3.628 -17.735 -4.402 1.00 92.38 89 PHE A N 1
ATOM 690 C CA . PHE A 1 89 ? 3.366 -18.473 -5.635 1.00 92.38 89 PHE A CA 1
ATOM 691 C C . PHE A 1 89 ? 2.902 -17.550 -6.769 1.00 92.38 89 PHE A C 1
ATOM 693 O O . PHE A 1 89 ? 3.456 -17.603 -7.864 1.00 92.38 89 PHE A O 1
ATOM 700 N N . ILE A 1 90 ? 1.945 -16.655 -6.499 1.00 88.38 90 ILE A N 1
ATOM 701 C CA . ILE A 1 90 ? 1.489 -15.651 -7.473 1.00 88.38 90 ILE A CA 1
ATOM 702 C C . ILE A 1 90 ? 2.650 -14.734 -7.879 1.00 88.38 90 ILE A C 1
ATOM 704 O O . ILE A 1 90 ? 2.843 -14.488 -9.066 1.00 88.38 90 ILE A O 1
ATOM 708 N N . GLY A 1 91 ? 3.457 -14.277 -6.918 1.00 88.62 91 GLY A N 1
ATOM 709 C CA . GLY A 1 91 ? 4.637 -13.455 -7.184 1.00 88.62 91 GLY A CA 1
ATOM 710 C C . GLY A 1 91 ? 5.645 -14.152 -8.099 1.00 88.62 91 GLY A C 1
ATOM 711 O O . GLY A 1 91 ? 6.117 -13.551 -9.060 1.00 88.62 91 GLY A O 1
ATOM 712 N N . VAL A 1 92 ? 5.923 -15.438 -7.865 1.00 92.12 92 VAL A N 1
ATOM 713 C CA . VAL A 1 92 ? 6.798 -16.246 -8.729 1.00 92.12 92 VAL A CA 1
ATOM 714 C C . VAL A 1 92 ? 6.214 -16.389 -10.134 1.00 92.12 92 VAL A C 1
ATOM 716 O O . VAL A 1 92 ? 6.953 -16.230 -11.100 1.00 92.12 92 VAL A O 1
ATOM 719 N N . LEU A 1 93 ? 4.907 -16.636 -10.271 1.00 92.44 93 LEU A N 1
ATOM 720 C CA . LEU A 1 93 ? 4.257 -16.714 -11.585 1.00 92.44 93 LEU A CA 1
ATOM 721 C C . LEU A 1 93 ? 4.348 -15.391 -12.355 1.00 92.44 93 LEU A C 1
ATOM 723 O O . LEU A 1 93 ? 4.673 -15.395 -13.541 1.00 92.44 93 LEU A O 1
ATOM 727 N N . LEU A 1 94 ? 4.111 -14.262 -11.682 1.00 88.25 94 LEU A N 1
ATOM 728 C CA . LEU A 1 94 ? 4.245 -12.932 -12.281 1.00 88.25 94 LEU A CA 1
ATOM 729 C C . LEU A 1 94 ? 5.694 -12.634 -12.682 1.00 88.25 94 LEU A C 1
ATOM 731 O O . LEU A 1 94 ? 5.931 -12.078 -13.749 1.00 88.25 94 LEU A O 1
ATOM 735 N N . LEU A 1 95 ? 6.677 -13.033 -11.873 1.00 90.12 95 LEU A N 1
ATOM 736 C CA . LEU A 1 95 ? 8.089 -12.880 -12.227 1.00 90.12 95 LEU A CA 1
ATOM 737 C C . LEU A 1 95 ? 8.498 -13.796 -13.386 1.00 90.12 95 LEU A C 1
ATOM 739 O O . LEU A 1 95 ? 9.285 -13.378 -14.231 1.00 90.12 95 LEU A O 1
ATOM 743 N N . ALA A 1 96 ? 7.945 -15.009 -13.463 1.00 94.25 96 ALA A N 1
ATOM 744 C CA . ALA A 1 96 ? 8.199 -15.964 -14.541 1.00 94.25 96 ALA A CA 1
ATOM 745 C C . ALA A 1 96 ? 7.611 -15.524 -15.893 1.00 94.25 96 ALA A C 1
ATOM 747 O O . ALA A 1 96 ? 8.084 -15.972 -16.939 1.00 94.25 96 ALA A O 1
ATOM 748 N N . PHE A 1 97 ? 6.632 -14.612 -15.893 1.00 93.88 97 PHE A N 1
ATOM 749 C CA . PHE A 1 97 ? 6.093 -14.025 -17.118 1.00 93.88 97 PHE A CA 1
ATOM 750 C C . PHE A 1 97 ? 7.173 -13.311 -17.944 1.00 93.88 97 PHE A C 1
ATOM 752 O O . PHE A 1 97 ? 7.230 -13.506 -19.153 1.00 93.88 97 PHE A O 1
ATOM 759 N N . TYR A 1 98 ? 8.066 -12.538 -17.319 1.00 92.06 98 TYR A N 1
ATOM 760 C CA . TYR A 1 98 ? 9.099 -11.771 -18.031 1.00 92.06 98 TYR A CA 1
ATOM 761 C C . TYR A 1 98 ? 10.103 -12.629 -18.822 1.00 92.06 98 TYR A C 1
ATOM 763 O O . TYR A 1 98 ? 10.289 -12.359 -20.012 1.00 92.06 98 TYR A O 1
ATOM 771 N N . PRO A 1 99 ? 10.745 -13.668 -18.246 1.00 95.12 99 PRO A N 1
ATOM 772 C CA . PRO A 1 99 ? 11.612 -14.546 -19.022 1.00 95.12 99 PRO A CA 1
ATOM 773 C C . PRO A 1 99 ? 10.828 -15.333 -20.080 1.00 95.12 99 PRO A C 1
ATOM 775 O O . PRO A 1 99 ? 11.324 -15.485 -21.191 1.00 95.12 99 PRO A O 1
ATOM 778 N N . ALA A 1 100 ? 9.595 -15.774 -19.798 1.00 95.44 100 ALA A N 1
ATOM 779 C CA . ALA A 1 100 ? 8.761 -16.445 -20.800 1.00 95.44 100 ALA A CA 1
ATOM 780 C C . ALA A 1 100 ? 8.430 -15.520 -21.986 1.00 95.44 100 ALA A C 1
ATOM 782 O O . ALA A 1 100 ? 8.568 -15.912 -23.143 1.00 95.44 100 ALA A O 1
ATOM 783 N N . PHE A 1 101 ? 8.063 -14.270 -21.706 1.00 93.56 101 PHE A N 1
ATOM 784 C CA . PHE A 1 101 ? 7.813 -13.247 -22.715 1.00 93.56 101 PHE A CA 1
ATOM 785 C C . PHE A 1 101 ? 9.066 -12.957 -23.552 1.00 93.56 101 PHE A C 1
ATOM 787 O O . PHE A 1 101 ? 8.987 -12.901 -24.779 1.00 93.56 101 PHE A O 1
ATOM 794 N N . SER A 1 102 ? 10.230 -12.833 -22.909 1.00 96.56 102 SER A N 1
ATOM 795 C CA . SER A 1 102 ? 11.524 -12.657 -23.581 1.00 96.56 102 SER A CA 1
ATOM 796 C C . SER A 1 102 ? 11.844 -13.826 -24.520 1.00 96.56 102 SER A C 1
ATOM 798 O O . SER A 1 102 ? 12.220 -13.595 -25.668 1.00 96.56 102 SER A O 1
ATOM 800 N N . LEU A 1 103 ? 11.609 -15.070 -24.084 1.00 97.12 103 LEU A N 1
ATOM 801 C CA . LEU A 1 103 ? 11.807 -16.267 -24.909 1.00 97.12 103 LEU A CA 1
ATOM 802 C C . LEU A 1 103 ? 10.887 -16.302 -26.137 1.00 97.12 103 LEU A C 1
ATOM 804 O O . LEU A 1 103 ? 11.335 -16.676 -27.216 1.00 97.12 103 LEU A O 1
ATOM 808 N N . VAL A 1 104 ? 9.618 -15.907 -25.991 1.00 97.62 104 VAL A N 1
ATOM 809 C CA . VAL A 1 104 ? 8.629 -15.943 -27.086 1.00 97.62 104 VAL A CA 1
ATOM 810 C C . VAL A 1 104 ? 8.842 -14.815 -28.097 1.00 97.62 104 VAL A C 1
ATOM 812 O O . VAL A 1 104 ? 8.666 -15.017 -29.294 1.00 97.62 104 VAL A O 1
ATOM 815 N N . THR A 1 105 ? 9.212 -13.623 -27.632 1.00 96.94 105 THR A N 1
ATOM 816 C CA . THR A 1 105 ? 9.342 -12.431 -28.489 1.00 96.94 105 THR A CA 1
ATOM 817 C C . THR A 1 105 ? 10.751 -12.216 -29.032 1.00 96.94 105 THR A C 1
ATOM 819 O O . THR A 1 105 ? 10.943 -11.410 -29.939 1.00 96.94 105 THR A O 1
ATOM 822 N N . GLY A 1 106 ? 11.753 -12.889 -28.461 1.00 96.81 106 GLY A N 1
ATOM 823 C CA . GLY A 1 106 ? 13.163 -12.602 -28.720 1.00 96.81 106 GLY A CA 1
ATOM 824 C C . GLY A 1 106 ? 13.642 -11.275 -28.117 1.00 96.81 106 GLY A C 1
ATOM 825 O O . GLY A 1 106 ? 14.764 -10.847 -28.397 1.00 96.81 106 GLY A O 1
ATOM 826 N N . ALA A 1 107 ? 12.823 -10.603 -27.297 1.00 95.44 107 ALA A N 1
ATOM 827 C CA . ALA A 1 107 ? 13.210 -9.367 -26.628 1.00 95.44 107 ALA A CA 1
ATOM 828 C C . ALA A 1 107 ? 14.355 -9.628 -25.640 1.00 95.44 107 ALA A C 1
ATOM 830 O O . ALA A 1 107 ? 14.300 -10.563 -24.839 1.00 95.44 107 ALA A O 1
ATOM 831 N N . LYS A 1 108 ? 15.390 -8.783 -25.657 1.00 94.69 108 LYS A N 1
ATOM 832 C CA . LYS A 1 108 ? 16.504 -8.882 -24.705 1.00 94.69 108 LYS A CA 1
ATOM 833 C C . LYS A 1 108 ? 16.073 -8.331 -23.348 1.00 94.69 108 LYS A C 1
ATOM 835 O O . LYS A 1 108 ? 15.856 -7.132 -23.211 1.00 94.69 108 LYS A O 1
ATOM 840 N N . LEU A 1 109 ? 15.982 -9.202 -22.346 1.00 92.88 109 LEU A N 1
ATOM 841 C CA . LEU A 1 109 ? 15.752 -8.792 -20.966 1.00 92.88 109 LEU A CA 1
ATOM 842 C C . LEU A 1 109 ? 17.073 -8.310 -20.355 1.00 92.88 109 LEU A C 1
ATOM 844 O O . LEU A 1 109 ? 17.988 -9.101 -20.134 1.00 92.88 109 LEU A O 1
ATOM 848 N N . THR A 1 110 ? 17.175 -7.015 -20.074 1.00 93.88 110 THR A N 1
ATOM 849 C CA . THR A 1 110 ? 18.309 -6.435 -19.348 1.00 93.88 110 THR A CA 1
ATOM 850 C C . THR A 1 110 ? 17.863 -6.049 -17.948 1.00 93.88 110 THR A C 1
ATOM 852 O O . THR A 1 110 ? 16.930 -5.263 -17.787 1.00 93.88 110 THR A O 1
ATOM 855 N N . LEU A 1 111 ? 18.530 -6.588 -16.928 1.00 92.44 111 LEU A N 1
ATOM 856 C CA . LEU A 1 111 ? 18.344 -6.127 -15.557 1.00 92.44 111 LEU A CA 1
ATOM 857 C C . LEU A 1 111 ? 19.141 -4.842 -15.351 1.00 92.44 111 LEU A C 1
ATOM 859 O O . LEU A 1 111 ? 20.278 -4.728 -15.799 1.00 92.44 111 LEU A O 1
ATOM 863 N N . HIS A 1 112 ? 18.546 -3.884 -14.652 1.00 91.56 112 HIS A N 1
ATOM 864 C CA . HIS A 1 112 ? 19.244 -2.674 -14.239 1.00 91.56 112 HIS A CA 1
ATOM 865 C C . HIS A 1 112 ? 20.363 -3.012 -13.236 1.00 91.56 112 HIS A C 1
ATOM 867 O O . HIS A 1 112 ? 20.167 -3.863 -12.368 1.00 91.56 112 HIS A O 1
ATOM 873 N N . ASP A 1 113 ? 21.490 -2.298 -13.262 1.00 93.94 113 ASP A N 1
ATOM 874 C CA . ASP A 1 113 ? 22.661 -2.585 -12.406 1.00 93.94 113 ASP A CA 1
ATOM 875 C C . ASP A 1 113 ? 22.331 -2.624 -10.904 1.00 93.94 113 ASP A C 1
ATOM 877 O O . ASP A 1 113 ? 22.946 -3.341 -10.116 1.00 93.94 113 ASP A O 1
ATOM 881 N N . ARG A 1 114 ? 21.317 -1.855 -10.496 1.00 93.31 114 ARG A N 1
ATOM 882 C CA . ARG A 1 114 ? 20.841 -1.741 -9.106 1.00 93.31 114 ARG A CA 1
ATOM 883 C C . ARG A 1 114 ? 19.526 -2.474 -8.834 1.00 93.31 114 ARG A C 1
ATOM 885 O O . ARG A 1 114 ? 18.821 -2.122 -7.888 1.00 93.31 114 ARG A O 1
ATOM 892 N N . TRP A 1 115 ? 19.173 -3.469 -9.651 1.00 93.62 115 TRP A N 1
ATOM 893 C CA . TRP A 1 115 ? 17.864 -4.129 -9.587 1.00 93.62 115 TRP A CA 1
ATOM 894 C C . TRP A 1 115 ? 17.526 -4.676 -8.197 1.00 93.62 115 TRP A C 1
ATOM 896 O O . TRP A 1 115 ? 16.380 -4.550 -7.785 1.00 93.62 115 TRP A O 1
ATOM 906 N N . ILE A 1 116 ? 18.495 -5.212 -7.442 1.00 94.44 116 ILE A N 1
ATOM 907 C CA . ILE A 1 116 ? 18.246 -5.752 -6.092 1.00 94.44 116 ILE A CA 1
ATOM 908 C C . ILE A 1 116 ? 17.746 -4.648 -5.159 1.00 94.44 116 ILE A C 1
ATOM 910 O O . ILE A 1 116 ? 16.700 -4.789 -4.528 1.00 94.44 116 ILE A O 1
ATOM 914 N N . GLY A 1 117 ? 18.475 -3.530 -5.098 1.00 94.44 117 GLY A N 1
ATOM 915 C CA . GLY A 1 117 ? 18.119 -2.399 -4.242 1.00 94.44 117 GLY A CA 1
ATOM 916 C C . GLY A 1 117 ? 16.774 -1.789 -4.630 1.00 94.44 117 GLY A C 1
ATOM 917 O O . GLY A 1 117 ? 15.944 -1.537 -3.760 1.00 94.44 117 GLY A O 1
ATOM 918 N N . MET A 1 118 ? 16.527 -1.632 -5.933 1.00 92.88 118 MET A N 1
ATOM 919 C CA . MET A 1 118 ? 15.241 -1.140 -6.435 1.00 92.88 118 MET A CA 1
ATOM 920 C C . MET A 1 118 ? 14.103 -2.119 -6.149 1.00 92.88 118 MET A C 1
ATOM 922 O O . MET A 1 118 ? 13.038 -1.687 -5.746 1.00 92.88 118 MET A O 1
ATOM 926 N N . SER A 1 119 ? 14.324 -3.430 -6.266 1.00 92.25 119 SER A N 1
ATOM 927 C CA . SER A 1 119 ? 13.298 -4.443 -5.976 1.00 92.25 119 SER A CA 1
ATOM 928 C C . SER A 1 119 ? 12.911 -4.439 -4.500 1.00 92.25 119 SER A C 1
ATOM 930 O O . SER A 1 119 ? 11.728 -4.461 -4.172 1.00 92.25 119 SER A O 1
ATOM 932 N N . LEU A 1 120 ? 13.898 -4.363 -3.599 1.00 95.19 120 LEU A N 1
ATOM 933 C CA . LEU A 1 120 ? 13.650 -4.257 -2.158 1.00 95.19 120 LEU A CA 1
ATOM 934 C C . LEU A 1 120 ? 12.922 -2.961 -1.804 1.00 95.19 120 LEU A C 1
ATOM 936 O O . LEU A 1 120 ? 12.003 -2.960 -0.986 1.00 95.19 120 LEU A O 1
ATOM 940 N N . GLY A 1 121 ? 13.321 -1.856 -2.425 1.00 95.69 121 GLY A N 1
ATOM 941 C CA . GLY A 1 121 ? 12.683 -0.573 -2.212 1.00 95.69 121 GLY A CA 1
ATOM 942 C C . GLY A 1 121 ? 11.266 -0.506 -2.787 1.00 95.69 121 GLY A C 1
ATOM 943 O O . GLY A 1 121 ? 10.354 -0.075 -2.086 1.00 95.69 121 GLY A O 1
ATOM 944 N N . LEU A 1 122 ? 11.036 -1.030 -3.991 1.00 93.88 122 LEU A N 1
ATOM 945 C CA . LEU A 1 122 ? 9.711 -1.166 -4.594 1.00 93.88 122 LEU A CA 1
ATOM 946 C C . LEU A 1 122 ? 8.808 -2.053 -3.733 1.00 93.88 122 LEU A C 1
ATOM 948 O O . LEU A 1 122 ? 7.670 -1.685 -3.462 1.00 93.88 122 LEU A O 1
ATOM 952 N N . PHE A 1 123 ? 9.325 -3.173 -3.224 1.00 93.69 123 PHE A N 1
ATOM 953 C CA . PHE A 1 123 ? 8.601 -4.017 -2.275 1.00 93.69 123 PHE A CA 1
ATOM 954 C C . PHE A 1 123 ? 8.239 -3.261 -0.989 1.00 93.69 123 PHE A C 1
ATOM 956 O O . PHE A 1 123 ? 7.113 -3.361 -0.509 1.00 93.69 123 PHE A O 1
ATOM 963 N N . ALA A 1 124 ? 9.155 -2.470 -0.428 1.00 95.62 124 ALA A N 1
ATOM 964 C CA . ALA A 1 124 ? 8.863 -1.675 0.761 1.00 95.62 124 ALA A CA 1
ATOM 965 C C . ALA A 1 124 ? 7.818 -0.576 0.485 1.00 95.62 124 ALA A C 1
ATOM 967 O O . ALA A 1 124 ? 6.900 -0.385 1.281 1.00 95.62 124 ALA A O 1
ATOM 968 N N . GLN A 1 125 ? 7.923 0.127 -0.644 1.00 95.31 125 GLN A N 1
ATOM 969 C CA . GLN A 1 125 ? 7.045 1.245 -0.997 1.00 95.31 125 GLN A CA 1
ATOM 970 C C . GLN A 1 125 ? 5.676 0.777 -1.512 1.00 95.31 125 GLN A C 1
ATOM 972 O O . GLN A 1 125 ? 4.658 1.081 -0.897 1.00 95.31 125 GLN A O 1
ATOM 977 N N . ALA A 1 126 ? 5.645 0.032 -2.617 1.00 91.19 126 ALA A N 1
ATOM 978 C CA . ALA A 1 126 ? 4.414 -0.422 -3.270 1.00 91.19 126 ALA A CA 1
ATOM 979 C C . ALA A 1 126 ? 3.825 -1.685 -2.622 1.00 91.19 126 ALA A C 1
ATOM 981 O O . ALA A 1 126 ? 2.629 -1.931 -2.706 1.00 91.19 126 ALA A O 1
ATOM 982 N N . GLY A 1 127 ? 4.651 -2.493 -1.953 1.00 92.38 127 GLY A N 1
ATOM 983 C CA . GLY A 1 127 ? 4.165 -3.603 -1.137 1.00 92.38 127 GLY A CA 1
ATOM 984 C C . GLY A 1 127 ? 3.756 -3.113 0.247 1.00 92.38 127 GLY A C 1
ATOM 985 O O . GLY A 1 127 ? 2.580 -2.954 0.539 1.00 92.38 127 GLY A O 1
ATOM 986 N N . VAL A 1 128 ? 4.724 -2.861 1.126 1.00 94.81 128 VAL A N 1
ATOM 987 C CA . VAL A 1 128 ? 4.440 -2.654 2.557 1.00 94.81 128 VAL A CA 1
ATOM 988 C C . VAL A 1 128 ? 3.708 -1.338 2.835 1.00 94.81 128 VAL A C 1
ATOM 990 O O . VAL A 1 128 ? 2.676 -1.343 3.502 1.00 94.81 128 VAL A O 1
ATOM 993 N N . ALA A 1 129 ? 4.237 -0.206 2.372 1.00 96.19 129 ALA A N 1
ATOM 994 C CA . ALA A 1 129 ? 3.702 1.109 2.728 1.00 96.19 129 ALA A CA 1
ATOM 995 C C . ALA A 1 129 ? 2.296 1.332 2.153 1.00 96.19 129 ALA A C 1
ATOM 997 O O . ALA A 1 129 ? 1.401 1.812 2.852 1.00 96.19 129 ALA A O 1
ATOM 998 N N . GLU A 1 130 ? 2.090 0.930 0.901 1.00 96.00 130 GLU A N 1
ATOM 999 C CA . GLU A 1 130 ? 0.787 0.981 0.251 1.00 96.00 130 GLU A CA 1
ATOM 1000 C C . GLU A 1 130 ? -0.237 0.050 0.927 1.00 96.00 130 GLU A C 1
ATOM 1002 O O . GLU A 1 130 ? -1.359 0.475 1.213 1.00 96.00 130 GLU A O 1
ATOM 1007 N N . GLU A 1 131 ? 0.137 -1.193 1.251 1.00 95.88 131 GLU A N 1
ATOM 1008 C CA . GLU A 1 131 ? -0.740 -2.113 1.985 1.00 95.88 131 GLU A CA 1
ATOM 1009 C C . GLU A 1 131 ? -1.137 -1.546 3.352 1.00 95.88 131 GLU A C 1
ATOM 1011 O O . GLU A 1 131 ? -2.311 -1.592 3.726 1.00 95.88 131 GLU A O 1
ATOM 1016 N N . VAL A 1 132 ? -0.198 -0.943 4.089 1.00 97.12 132 VAL A N 1
ATOM 1017 C CA . VAL A 1 132 ? -0.490 -0.289 5.376 1.00 97.12 132 VAL A CA 1
ATOM 1018 C C . VAL A 1 132 ? -1.486 0.858 5.198 1.00 97.12 132 VAL A C 1
ATOM 1020 O O . VAL A 1 132 ? -2.436 0.959 5.975 1.00 97.12 132 VAL A O 1
ATOM 1023 N N . LEU A 1 133 ? -1.323 1.692 4.169 1.00 97.94 133 LEU A N 1
ATOM 1024 C CA . LEU A 1 133 ? -2.225 2.810 3.884 1.00 97.94 133 LEU A CA 1
ATOM 1025 C C . LEU A 1 133 ? -3.636 2.337 3.493 1.00 97.94 133 LEU A C 1
ATOM 1027 O O . LEU A 1 133 ? -4.635 2.784 4.063 1.00 97.94 133 LEU A O 1
ATOM 1031 N N . PHE A 1 134 ? -3.740 1.438 2.518 1.00 97.56 134 PHE A N 1
ATOM 1032 C CA . PHE A 1 134 ? -5.030 1.093 1.921 1.00 97.56 134 PHE A CA 1
ATOM 1033 C C . PHE A 1 134 ? -5.739 -0.060 2.618 1.00 97.56 134 PHE A C 1
ATOM 1035 O O . PHE A 1 134 ? -6.960 -0.026 2.760 1.00 97.56 134 PHE A O 1
ATOM 1042 N N . ARG A 1 135 ? -5.007 -1.087 3.047 1.00 96.19 135 ARG A N 1
ATOM 1043 C CA . ARG A 1 135 ? -5.591 -2.317 3.594 1.00 96.19 135 ARG A CA 1
ATOM 1044 C C . ARG A 1 135 ? -5.575 -2.267 5.117 1.00 96.19 135 ARG A C 1
ATOM 1046 O O . ARG A 1 135 ? -6.620 -2.462 5.741 1.00 96.19 135 ARG A O 1
ATOM 1053 N N . GLY A 1 136 ? -4.430 -1.898 5.691 1.00 95.75 136 GLY A N 1
ATOM 1054 C CA . GLY A 1 136 ? -4.236 -1.693 7.126 1.00 95.75 136 GLY A CA 1
ATOM 1055 C C . GLY A 1 136 ? -5.172 -0.619 7.670 1.00 95.75 136 GLY A C 1
ATOM 1056 O O . GLY A 1 136 ? -6.126 -0.915 8.388 1.00 95.75 136 GLY A O 1
ATOM 1057 N N . TYR A 1 137 ? -4.929 0.624 7.264 1.00 97.81 137 TYR A N 1
ATOM 1058 C CA . TYR A 1 137 ? -5.661 1.791 7.731 1.00 97.81 137 TYR A CA 1
ATOM 1059 C C . TYR A 1 137 ? -7.053 1.897 7.085 1.00 97.81 137 TYR A C 1
ATOM 1061 O O . TYR A 1 137 ? -8.069 1.691 7.750 1.00 97.81 137 TYR A O 1
ATOM 1069 N N . LEU A 1 138 ? -7.135 2.189 5.783 1.00 97.75 138 LEU A N 1
ATOM 1070 C CA . LEU A 1 138 ? -8.403 2.581 5.160 1.00 97.75 138 LEU A CA 1
ATOM 1071 C C . LEU A 1 138 ? -9.452 1.454 5.162 1.00 97.75 138 LEU A C 1
ATOM 1073 O O . LEU A 1 138 ? -10.519 1.600 5.765 1.00 97.75 138 LEU A O 1
ATOM 1077 N N . PHE A 1 139 ? -9.174 0.327 4.503 1.00 97.38 139 PHE A N 1
ATOM 1078 C CA . PHE A 1 139 ? -10.099 -0.807 4.460 1.00 97.38 139 PHE A CA 1
ATOM 1079 C C . PHE A 1 139 ? -10.330 -1.381 5.861 1.00 97.38 139 PHE A C 1
ATOM 1081 O O . PHE A 1 139 ? -11.474 -1.653 6.225 1.00 97.38 139 PHE A O 1
ATOM 1088 N N . GLY A 1 140 ? -9.277 -1.515 6.675 1.00 95.56 140 GLY A N 1
ATOM 1089 C CA . GLY A 1 140 ? -9.368 -2.006 8.049 1.00 95.56 140 GLY A CA 1
ATOM 1090 C C . GLY A 1 140 ? -10.353 -1.217 8.913 1.00 95.56 140 GLY A C 1
ATOM 1091 O O . GLY A 1 140 ? -11.124 -1.830 9.657 1.00 95.56 140 GLY A O 1
ATOM 1092 N N . HIS A 1 141 ? -10.397 0.113 8.784 1.00 95.62 141 HIS A N 1
ATOM 1093 C CA . HIS A 1 141 ? -11.405 0.950 9.443 1.00 95.62 141 HIS A CA 1
ATOM 1094 C C . HIS A 1 141 ? -12.783 0.846 8.792 1.00 95.62 141 HIS A C 1
ATOM 1096 O O . HIS A 1 141 ? -13.773 0.656 9.499 1.00 95.62 141 HIS A O 1
ATOM 1102 N N . LEU A 1 142 ? -12.874 0.903 7.460 1.00 95.38 142 LEU A N 1
ATOM 1103 C CA . LEU A 1 142 ? -14.154 0.810 6.745 1.00 95.38 142 LEU A CA 1
ATOM 1104 C C . LEU A 1 142 ? -14.879 -0.519 6.992 1.00 95.38 142 LEU A C 1
ATOM 1106 O O . LEU A 1 142 ? -16.111 -0.545 7.054 1.00 95.38 142 LEU A O 1
ATOM 1110 N N . ARG A 1 143 ? -14.120 -1.606 7.166 1.00 94.38 143 ARG A N 1
ATOM 1111 C CA . ARG A 1 143 ? -14.606 -2.967 7.417 1.00 94.38 143 ARG A CA 1
ATOM 1112 C C . ARG A 1 143 ? -15.223 -3.142 8.805 1.00 94.38 143 ARG A C 1
ATOM 1114 O O . ARG A 1 143 ? -16.013 -4.071 8.997 1.00 94.38 143 ARG A O 1
ATOM 1121 N N . ARG A 1 144 ? -14.914 -2.270 9.773 1.00 90.94 144 ARG A N 1
ATOM 1122 C CA . ARG A 1 144 ? -15.540 -2.290 11.107 1.00 90.94 144 ARG A CA 1
ATOM 1123 C C . ARG A 1 144 ? -17.025 -1.939 10.960 1.00 90.94 144 ARG A C 1
ATOM 1125 O O . ARG A 1 144 ? -17.370 -0.857 10.501 1.00 90.94 144 ARG A O 1
ATOM 1132 N N . GLY A 1 145 ? -17.906 -2.883 11.292 1.00 83.38 145 GLY A N 1
ATOM 1133 C CA . GLY A 1 145 ? -19.365 -2.702 11.218 1.00 83.38 145 GLY A CA 1
ATOM 1134 C C . GLY A 1 145 ? -19.999 -2.849 9.824 1.00 83.38 145 GLY A C 1
ATOM 1135 O O . GLY A 1 145 ? -21.224 -2.808 9.710 1.00 83.38 145 GLY A O 1
ATOM 1136 N N . ARG A 1 146 ? -19.214 -3.074 8.758 1.00 89.38 146 ARG A N 1
ATOM 1137 C CA . ARG A 1 146 ? -19.719 -3.241 7.378 1.00 89.38 146 ARG A CA 1
ATOM 1138 C C . ARG A 1 146 ? -19.442 -4.627 6.820 1.00 89.38 146 ARG A C 1
ATOM 1140 O O . ARG A 1 146 ? -18.492 -5.283 7.237 1.00 89.38 146 ARG A O 1
ATOM 1147 N N . THR A 1 147 ? -20.237 -5.058 5.841 1.00 93.06 147 THR A N 1
ATOM 1148 C CA . THR A 1 147 ? -19.933 -6.273 5.069 1.00 93.06 147 THR A CA 1
ATOM 1149 C C . THR A 1 147 ? -18.669 -6.079 4.226 1.00 93.06 147 THR A C 1
ATOM 1151 O O . THR A 1 147 ? -18.274 -4.950 3.926 1.00 93.06 147 THR A O 1
ATOM 1154 N N . PHE A 1 148 ? -18.034 -7.190 3.841 1.00 94.88 148 PHE A N 1
ATOM 1155 C CA . PHE A 1 148 ? -16.819 -7.186 3.022 1.00 94.88 148 PHE A CA 1
ATOM 1156 C C . PHE A 1 148 ? -16.977 -6.336 1.754 1.00 94.88 148 PHE A C 1
ATOM 1158 O O . PHE A 1 148 ? -16.200 -5.410 1.540 1.00 94.88 148 PHE A O 1
ATOM 1165 N N . TRP A 1 149 ? -18.022 -6.605 0.964 1.00 95.88 149 TRP A N 1
ATOM 1166 C CA . TRP A 1 149 ? -18.248 -5.938 -0.319 1.00 95.88 149 TRP A CA 1
ATOM 1167 C C . TRP A 1 149 ? -18.428 -4.430 -0.178 1.00 95.88 149 TRP A C 1
ATOM 1169 O O . TRP A 1 149 ? -17.830 -3.675 -0.935 1.00 95.88 149 TRP A O 1
ATOM 1179 N N . HIS A 1 150 ? -19.178 -3.979 0.829 1.00 95.25 150 HIS A N 1
ATOM 1180 C CA . HIS A 1 150 ? -19.376 -2.547 1.056 1.00 95.25 150 HIS A CA 1
ATOM 1181 C C . HIS A 1 150 ? -18.066 -1.852 1.439 1.00 95.25 150 HIS A C 1
ATOM 1183 O O . HIS A 1 150 ? -17.764 -0.784 0.918 1.00 95.25 150 HIS A O 1
ATOM 1189 N N . ALA A 1 151 ? -17.270 -2.455 2.325 1.00 96.06 151 ALA A N 1
ATOM 1190 C CA . ALA A 1 151 ? -15.982 -1.887 2.711 1.00 96.06 151 ALA A CA 1
ATOM 1191 C C . ALA A 1 151 ? -14.983 -1.874 1.543 1.00 96.06 151 ALA A C 1
ATOM 1193 O O . ALA A 1 151 ? -14.320 -0.862 1.341 1.00 96.06 151 ALA A O 1
ATOM 1194 N N . ALA A 1 152 ? -14.923 -2.955 0.757 1.00 97.06 152 ALA A N 1
ATOM 1195 C CA . ALA A 1 152 ? -14.022 -3.081 -0.387 1.00 97.06 152 ALA A CA 1
ATOM 1196 C C . ALA A 1 152 ? -14.365 -2.080 -1.503 1.00 97.06 152 ALA A C 1
ATOM 1198 O O . ALA A 1 152 ? -13.474 -1.431 -2.046 1.00 97.06 152 ALA A O 1
ATOM 1199 N N . LEU A 1 153 ? -15.657 -1.901 -1.805 1.00 97.00 153 LEU A N 1
ATOM 1200 C CA . LEU A 1 153 ? -16.120 -0.903 -2.774 1.00 97.00 153 LEU A CA 1
ATOM 1201 C C . LEU A 1 153 ? -15.818 0.524 -2.309 1.00 97.00 153 LEU A C 1
ATOM 1203 O O . LEU A 1 153 ? -15.379 1.349 -3.103 1.00 97.00 153 LEU A O 1
ATOM 1207 N N . LEU A 1 154 ? -16.003 0.820 -1.020 1.00 96.62 154 LEU A N 1
ATOM 1208 C CA . LEU A 1 154 ? -15.664 2.135 -0.479 1.00 96.62 154 LEU A CA 1
ATOM 1209 C C . LEU A 1 154 ? -14.153 2.393 -0.478 1.00 96.62 154 LEU A C 1
ATOM 1211 O O . LEU A 1 154 ? -13.748 3.520 -0.743 1.00 96.62 154 LEU A O 1
ATOM 1215 N N . SER A 1 155 ? -13.319 1.381 -0.214 1.00 96.94 155 SER A N 1
ATOM 1216 C CA . SER A 1 155 ? -11.859 1.525 -0.289 1.00 96.94 155 SER A CA 1
ATOM 1217 C C . SER A 1 155 ? -11.333 1.613 -1.722 1.00 96.94 155 SER A C 1
ATOM 1219 O O . SER A 1 155 ? -10.293 2.229 -1.942 1.00 96.94 155 SER A O 1
ATOM 1221 N N . LEU A 1 156 ? -12.051 1.039 -2.695 1.00 97.56 156 LEU A N 1
ATOM 1222 C CA . LEU A 1 156 ? -11.709 1.124 -4.115 1.00 97.56 156 LEU A CA 1
ATOM 1223 C C . LEU A 1 156 ? -11.673 2.577 -4.598 1.00 97.56 156 LEU A C 1
ATOM 1225 O O . LEU A 1 156 ? -10.771 2.941 -5.341 1.00 97.56 156 LEU A O 1
ATOM 1229 N N . LEU A 1 157 ? -12.621 3.411 -4.158 1.00 96.88 157 LEU A N 1
ATOM 1230 C CA . LEU A 1 157 ? -12.748 4.799 -4.617 1.00 96.88 157 LEU A CA 1
ATOM 1231 C C . LEU A 1 157 ? -11.467 5.630 -4.409 1.00 96.88 157 LEU A C 1
ATOM 1233 O O . LEU A 1 157 ? -10.931 6.126 -5.398 1.00 96.88 157 LEU A O 1
ATOM 1237 N N . PRO A 1 158 ? -10.930 5.784 -3.182 1.00 96.94 158 PRO A N 1
ATOM 1238 C CA . PRO A 1 158 ? -9.682 6.513 -2.981 1.00 96.94 158 PRO A CA 1
ATOM 1239 C C . PRO A 1 158 ? -8.472 5.786 -3.577 1.00 96.94 158 PRO A C 1
ATOM 1241 O O . PRO A 1 158 ? -7.538 6.454 -4.004 1.00 96.94 158 PRO A O 1
ATOM 1244 N N . PHE A 1 159 ? -8.476 4.449 -3.648 1.00 96.62 159 PHE A N 1
ATOM 1245 C CA . PHE A 1 159 ? -7.388 3.702 -4.282 1.00 96.62 159 PHE A CA 1
ATOM 1246 C C . PHE A 1 159 ? -7.277 4.034 -5.774 1.00 96.62 159 PHE A C 1
ATOM 1248 O O . PHE A 1 159 ? -6.217 4.439 -6.241 1.00 96.62 159 PHE A O 1
ATOM 1255 N N . VAL A 1 160 ? -8.394 3.970 -6.497 1.00 96.38 160 VAL A N 1
ATOM 1256 C CA . VAL A 1 160 ? -8.499 4.392 -7.898 1.00 96.38 160 VAL A CA 1
ATOM 1257 C C . VAL A 1 160 ? -8.164 5.872 -8.038 1.00 96.38 160 VAL A C 1
ATOM 1259 O O . VAL A 1 160 ? -7.354 6.230 -8.882 1.00 96.38 160 VAL A O 1
ATOM 1262 N N . ALA A 1 161 ? -8.713 6.740 -7.184 1.00 96.38 161 ALA A N 1
ATOM 1263 C CA . ALA A 1 161 ? -8.486 8.180 -7.282 1.00 96.38 161 ALA A CA 1
ATOM 1264 C C . ALA A 1 161 ? -6.997 8.559 -7.226 1.00 96.38 161 ALA A C 1
ATOM 1266 O O . ALA A 1 161 ? -6.561 9.394 -8.016 1.00 96.38 161 ALA A O 1
ATOM 1267 N N . VAL A 1 162 ? -6.204 7.936 -6.345 1.00 95.62 162 VAL A N 1
ATOM 1268 C CA . VAL A 1 162 ? -4.762 8.227 -6.283 1.00 95.62 162 VAL A CA 1
ATOM 1269 C C . VAL A 1 162 ? -4.002 7.649 -7.476 1.00 95.62 162 VAL A C 1
ATOM 1271 O O . VAL A 1 162 ? -3.061 8.276 -7.950 1.00 95.62 162 VAL A O 1
ATOM 1274 N N . HIS A 1 163 ? -4.429 6.500 -8.010 1.00 95.44 163 HIS A N 1
ATOM 1275 C CA . HIS A 1 163 ? -3.823 5.915 -9.207 1.00 95.44 163 HIS A CA 1
ATOM 1276 C C . HIS A 1 163 ? -4.146 6.739 -10.457 1.00 95.44 163 HIS A C 1
ATOM 1278 O O . HIS A 1 163 ? -3.341 6.781 -11.382 1.00 95.44 163 HIS A O 1
ATOM 1284 N N . SER A 1 164 ? -5.268 7.466 -10.476 1.00 96.44 164 SER A N 1
ATOM 1285 C CA . SER A 1 164 ? -5.609 8.367 -11.583 1.00 96.44 164 SER A CA 1
ATOM 1286 C C . SER A 1 164 ? -4.609 9.514 -11.714 1.00 96.44 164 SER A C 1
ATOM 1288 O O . SER A 1 164 ? -4.459 10.074 -12.795 1.00 96.44 164 SER A O 1
ATOM 1290 N N . LEU A 1 165 ? -3.889 9.859 -10.643 1.00 95.06 165 LEU A N 1
ATOM 1291 C CA . LEU A 1 165 ? -2.852 10.889 -10.693 1.00 95.06 165 LEU A CA 1
ATOM 1292 C C . LEU A 1 165 ? -1.615 10.438 -11.479 1.00 95.06 165 LEU A C 1
ATOM 1294 O O . LEU A 1 165 ? -0.863 11.290 -11.945 1.00 95.06 165 LEU A O 1
ATOM 1298 N N . LEU 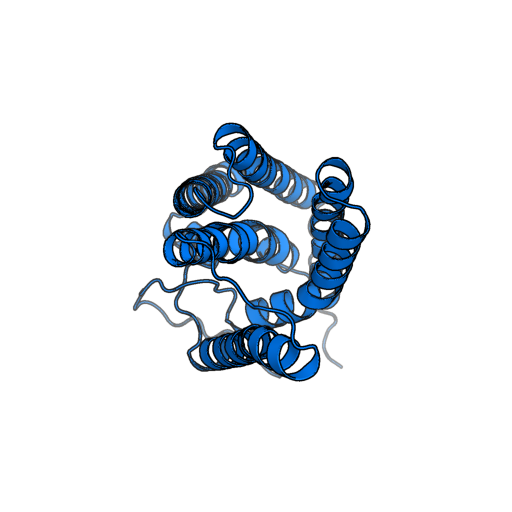A 1 166 ? -1.425 9.130 -11.692 1.00 92.81 166 LEU A N 1
ATOM 1299 C CA . LEU A 1 166 ? -0.325 8.610 -12.510 1.00 92.81 166 LEU A CA 1
ATOM 1300 C C . LEU A 1 166 ? -0.402 9.085 -13.966 1.00 92.81 166 LEU A C 1
ATOM 1302 O O . LEU A 1 166 ? 0.632 9.200 -14.612 1.00 92.81 166 LEU A O 1
ATOM 1306 N N . PHE A 1 167 ? -1.590 9.442 -14.465 1.00 96.00 167 PHE A N 1
ATOM 1307 C CA . PHE A 1 167 ? -1.753 10.024 -15.802 1.00 96.00 167 PHE A CA 1
ATOM 1308 C C . PHE A 1 167 ? -1.085 11.398 -15.967 1.00 96.00 167 PHE A C 1
ATOM 1310 O O . PHE A 1 167 ? -0.951 11.878 -17.087 1.00 96.00 167 PHE A O 1
ATOM 1317 N N . ILE A 1 168 ? -0.683 12.049 -14.871 1.00 95.12 168 ILE A N 1
ATOM 1318 C CA . ILE A 1 168 ? 0.031 13.332 -14.909 1.00 95.12 168 ILE A CA 1
ATOM 1319 C C . ILE A 1 168 ? 1.538 13.116 -15.112 1.00 95.12 168 ILE A C 1
ATOM 1321 O O . ILE A 1 168 ? 2.212 13.989 -15.654 1.00 95.12 168 ILE A O 1
ATOM 1325 N N . SER A 1 169 ? 2.080 11.982 -14.659 1.00 90.00 169 SER A N 1
ATOM 1326 C CA . SER A 1 169 ? 3.527 11.745 -14.572 1.00 90.00 169 SER A CA 1
ATOM 1327 C C . SER A 1 169 ? 4.044 10.584 -15.420 1.00 90.00 169 SER A C 1
ATOM 1329 O O . SER A 1 169 ? 5.252 10.509 -15.637 1.00 90.00 169 SER A O 1
ATOM 1331 N N . LEU A 1 170 ? 3.171 9.688 -15.885 1.00 91.12 170 LEU A N 1
ATOM 1332 C CA . LEU A 1 170 ? 3.516 8.527 -16.705 1.00 91.12 170 LEU A CA 1
ATOM 1333 C C . LEU A 1 170 ? 2.831 8.591 -18.069 1.00 91.12 170 LEU A C 1
ATOM 1335 O O . LEU A 1 170 ? 1.784 9.222 -18.224 1.00 91.12 170 LEU A O 1
ATOM 1339 N N . ASP A 1 171 ? 3.397 7.865 -19.034 1.00 95.19 171 ASP A N 1
ATOM 1340 C CA . ASP A 1 171 ? 2.755 7.637 -20.326 1.00 95.19 171 ASP A CA 1
ATOM 1341 C C . ASP A 1 171 ? 1.367 7.012 -20.137 1.00 95.19 171 ASP A C 1
ATOM 1343 O O . ASP A 1 171 ? 1.139 6.190 -19.238 1.00 95.19 171 ASP A O 1
ATOM 1347 N N . TRP A 1 172 ? 0.434 7.408 -21.004 1.00 96.50 172 TRP A N 1
ATOM 1348 C CA . TRP A 1 172 ? -0.983 7.072 -20.886 1.00 96.50 172 TRP A CA 1
ATOM 1349 C C . TRP A 1 172 ? -1.222 5.558 -20.787 1.00 96.50 172 TRP A C 1
ATOM 1351 O O . TRP A 1 172 ? -2.026 5.105 -19.972 1.00 96.50 172 TRP A O 1
ATOM 1361 N N . GLU A 1 173 ? -0.501 4.759 -21.573 1.00 95.88 173 GLU A N 1
ATOM 1362 C CA . GLU A 1 173 ? -0.609 3.301 -21.606 1.00 95.88 173 GLU A CA 1
ATOM 1363 C C . GLU A 1 173 ? -0.163 2.664 -20.287 1.00 95.88 173 GLU A C 1
ATOM 1365 O O . GLU A 1 173 ? -0.817 1.746 -19.786 1.00 95.88 173 GLU A O 1
ATOM 1370 N N . ILE A 1 174 ? 0.925 3.170 -19.698 1.00 91.69 174 ILE A N 1
ATOM 1371 C CA . ILE A 1 174 ? 1.470 2.676 -18.428 1.00 91.69 174 ILE A CA 1
ATOM 1372 C C . ILE A 1 174 ? 0.526 3.052 -17.284 1.00 91.69 174 ILE A C 1
ATOM 1374 O O . ILE A 1 174 ? 0.204 2.209 -16.443 1.00 91.69 174 ILE A O 1
ATOM 1378 N N . ALA A 1 175 ? 0.037 4.295 -17.273 1.00 94.44 175 ALA A N 1
ATOM 1379 C CA . ALA A 1 175 ? -0.929 4.762 -16.287 1.00 94.44 175 ALA A CA 1
ATOM 1380 C C . ALA A 1 175 ? -2.240 3.960 -16.356 1.00 94.44 175 ALA A C 1
ATOM 1382 O O . ALA A 1 175 ? -2.746 3.513 -15.324 1.00 94.44 175 ALA A O 1
ATOM 1383 N N . LEU A 1 176 ? -2.752 3.693 -17.563 1.00 96.31 176 LEU A N 1
ATOM 1384 C CA . LEU A 1 176 ? -3.943 2.869 -17.766 1.00 96.31 176 LEU A CA 1
ATOM 1385 C C . LEU A 1 176 ? -3.724 1.421 -17.315 1.00 96.31 176 LEU A C 1
ATOM 1387 O O . LEU A 1 176 ? -4.574 0.870 -16.617 1.00 96.31 176 LEU A O 1
ATOM 1391 N N . ALA A 1 177 ? -2.592 0.807 -17.666 1.00 93.56 177 ALA A N 1
ATOM 1392 C CA . ALA A 1 177 ? -2.266 -0.547 -17.224 1.00 93.56 177 ALA A CA 1
ATOM 1393 C C . ALA A 1 177 ? -2.180 -0.634 -15.690 1.00 93.56 177 ALA A C 1
ATOM 1395 O O . ALA A 1 177 ? -2.751 -1.549 -15.095 1.00 93.56 177 ALA A O 1
ATOM 1396 N N . SER A 1 178 ? -1.538 0.348 -15.048 1.00 92.00 178 SER A N 1
ATOM 1397 C CA . SER A 1 178 ? -1.466 0.461 -13.587 1.00 92.00 178 SER A CA 1
ATOM 1398 C C . SER A 1 178 ? -2.854 0.617 -12.958 1.00 92.00 178 SER A C 1
ATOM 1400 O O . SER A 1 178 ? -3.188 -0.085 -12.006 1.00 92.00 178 SER A O 1
ATOM 1402 N N . MET A 1 179 ? -3.715 1.457 -13.540 1.00 95.88 179 MET A N 1
ATOM 1403 C CA . MET A 1 179 ? -5.096 1.640 -13.092 1.00 95.88 179 MET A CA 1
ATOM 1404 C C . MET A 1 179 ? -5.923 0.351 -13.188 1.00 95.88 179 MET A C 1
ATOM 1406 O O . MET A 1 179 ? -6.623 -0.023 -12.247 1.00 95.88 179 MET A O 1
ATOM 1410 N N . LEU A 1 180 ? -5.854 -0.348 -14.324 1.00 96.00 180 LEU A N 1
ATOM 1411 C CA . LEU A 1 180 ? -6.572 -1.608 -14.525 1.00 96.00 180 LEU A CA 1
ATOM 1412 C C . LEU A 1 180 ? -6.074 -2.687 -13.563 1.00 96.00 180 LEU A C 1
ATOM 1414 O O . LEU A 1 180 ? -6.883 -3.425 -12.996 1.00 96.00 180 LEU A O 1
ATOM 1418 N N . LEU A 1 181 ? -4.760 -2.748 -13.334 1.00 91.75 181 LEU A N 1
ATOM 1419 C CA . LEU A 1 181 ? -4.177 -3.631 -12.335 1.00 91.75 181 LEU A CA 1
ATOM 1420 C C . LEU A 1 181 ? -4.699 -3.283 -10.938 1.00 91.75 181 LEU A C 1
ATOM 1422 O O . LEU A 1 181 ? -5.177 -4.178 -10.249 1.00 91.75 181 LEU A O 1
ATOM 1426 N N . ALA A 1 182 ? -4.691 -2.006 -10.550 1.00 93.12 182 ALA A N 1
ATOM 1427 C CA . ALA A 1 182 ? -5.215 -1.528 -9.273 1.00 93.12 182 ALA A CA 1
ATOM 1428 C C . ALA A 1 182 ? -6.682 -1.952 -9.056 1.00 93.12 182 ALA A C 1
ATOM 1430 O O . ALA A 1 182 ? -7.024 -2.525 -8.015 1.00 93.12 182 ALA A O 1
ATOM 1431 N N . LEU A 1 183 ? -7.544 -1.765 -10.063 1.00 95.88 183 LEU A N 1
ATOM 1432 C CA . LEU A 1 183 ? -8.935 -2.235 -10.046 1.00 95.88 183 LEU A CA 1
ATOM 1433 C C . LEU A 1 183 ? -9.019 -3.756 -9.838 1.00 95.88 183 LEU A C 1
ATOM 1435 O O . LEU A 1 183 ? -9.768 -4.226 -8.977 1.00 95.88 183 LEU A O 1
ATOM 1439 N N . ALA A 1 184 ? -8.232 -4.519 -10.600 1.00 93.88 184 ALA A N 1
ATOM 1440 C CA . ALA A 1 184 ? -8.245 -5.977 -10.569 1.00 93.88 184 ALA A CA 1
ATOM 1441 C C . ALA A 1 184 ? -7.744 -6.548 -9.232 1.00 93.88 184 ALA A C 1
ATOM 1443 O O . ALA A 1 184 ? -8.302 -7.530 -8.741 1.00 93.88 184 ALA A O 1
ATOM 1444 N N . VAL A 1 185 ? -6.720 -5.939 -8.620 1.00 92.81 185 VAL A N 1
ATOM 1445 C CA . VAL A 1 185 ? -6.100 -6.450 -7.384 1.00 92.81 185 VAL A CA 1
ATOM 1446 C C . VAL A 1 185 ? -6.783 -5.972 -6.106 1.00 92.81 185 VAL A C 1
ATOM 1448 O O . VAL A 1 185 ? -6.632 -6.626 -5.074 1.00 92.81 185 VAL A O 1
ATOM 1451 N N . THR A 1 186 ? -7.590 -4.903 -6.150 1.00 95.25 186 THR A N 1
ATOM 1452 C CA . THR A 1 186 ? -8.233 -4.345 -4.944 1.00 95.25 186 THR A CA 1
ATOM 1453 C C . THR A 1 186 ? -9.055 -5.391 -4.188 1.00 95.25 186 THR A C 1
ATOM 1455 O O . THR A 1 186 ? -8.875 -5.569 -2.981 1.00 95.25 186 THR A O 1
ATOM 1458 N N . PHE A 1 187 ? -9.946 -6.115 -4.875 1.00 96.06 187 PHE A N 1
ATOM 1459 C CA . PHE A 1 187 ? -10.809 -7.104 -4.219 1.00 96.06 187 PHE A CA 1
ATOM 1460 C C . PHE A 1 187 ? -10.038 -8.337 -3.729 1.00 96.06 187 PHE A C 1
ATOM 1462 O O . PHE A 1 187 ? -10.222 -8.695 -2.561 1.00 96.06 187 PHE A O 1
ATOM 1469 N N . PRO A 1 188 ? -9.159 -8.973 -4.538 1.00 93.25 188 PRO A N 1
ATOM 1470 C CA . PRO A 1 188 ? -8.302 -10.053 -4.058 1.00 93.25 188 PRO A CA 1
ATOM 1471 C C . PRO A 1 188 ? -7.481 -9.661 -2.831 1.00 93.25 188 PRO A C 1
ATOM 1473 O O . PRO A 1 188 ? -7.436 -10.422 -1.867 1.00 93.25 188 PRO A O 1
ATOM 1476 N N . PHE A 1 189 ? -6.879 -8.472 -2.815 1.00 93.06 189 PHE A N 1
ATOM 1477 C CA . PHE A 1 189 ? -6.045 -8.038 -1.694 1.00 93.06 189 PHE A CA 1
ATOM 1478 C C . PHE A 1 189 ? -6.868 -7.744 -0.443 1.00 93.06 189 PHE A C 1
ATOM 1480 O O . PHE A 1 189 ? -6.524 -8.233 0.633 1.00 93.06 189 PHE A O 1
ATOM 1487 N N . CYS A 1 190 ? -8.016 -7.068 -0.570 1.00 95.00 190 CYS A N 1
ATOM 1488 C CA . CYS A 1 190 ? -8.946 -6.905 0.550 1.00 95.00 190 CYS A CA 1
ATOM 1489 C C . CYS A 1 190 ? -9.400 -8.266 1.100 1.00 95.00 190 CYS A C 1
ATOM 1491 O O . CYS A 1 190 ? -9.495 -8.450 2.315 1.00 95.00 190 CYS A O 1
ATOM 1493 N N . TYR A 1 191 ? -9.677 -9.232 0.218 1.00 93.19 191 TYR A N 1
ATOM 1494 C CA . TYR A 1 191 ? -10.100 -10.575 0.609 1.00 93.19 191 TYR A CA 1
ATOM 1495 C C . TYR A 1 191 ? -8.995 -11.324 1.354 1.00 93.19 191 TYR A C 1
ATOM 1497 O O . TYR A 1 191 ? -9.243 -11.876 2.428 1.00 93.19 191 TYR A O 1
ATOM 1505 N N . LEU A 1 192 ? -7.769 -11.320 0.823 1.00 89.69 192 LEU A N 1
ATOM 1506 C CA . LEU A 1 192 ? -6.615 -11.935 1.474 1.00 89.69 192 LEU A CA 1
ATOM 1507 C C . LEU A 1 192 ? -6.347 -11.285 2.833 1.00 89.69 192 LEU A C 1
ATOM 1509 O O . LEU A 1 192 ? -6.150 -12.009 3.805 1.00 89.69 192 LEU A O 1
ATOM 1513 N N . TYR A 1 193 ? -6.430 -9.958 2.936 1.00 90.62 193 TYR A N 1
ATOM 1514 C CA . TYR A 1 193 ? -6.278 -9.233 4.197 1.00 90.62 193 TYR A CA 1
ATOM 1515 C C . TYR A 1 193 ? -7.356 -9.607 5.231 1.00 90.62 193 TYR A C 1
ATOM 1517 O O . TYR A 1 193 ? -7.018 -9.950 6.369 1.00 90.62 193 TYR A O 1
ATOM 1525 N N . ASP A 1 194 ? -8.644 -9.628 4.854 1.00 90.25 194 ASP A N 1
ATOM 1526 C CA . ASP A 1 194 ? -9.742 -9.998 5.771 1.00 90.25 194 ASP A CA 1
ATOM 1527 C C . ASP A 1 194 ? -9.607 -11.467 6.225 1.00 90.25 194 ASP A C 1
ATOM 1529 O O . ASP A 1 194 ? -9.800 -11.787 7.401 1.00 90.25 194 ASP A O 1
ATOM 1533 N N . ARG A 1 195 ? -9.175 -12.368 5.327 1.00 87.81 195 ARG A N 1
ATOM 1534 C CA . ARG A 1 195 ? -8.887 -13.781 5.644 1.00 87.81 195 ARG A CA 1
ATOM 1535 C C . ARG A 1 195 ? -7.634 -13.967 6.493 1.00 87.81 195 ARG A C 1
ATOM 1537 O O . ARG A 1 195 ? -7.583 -14.891 7.306 1.00 87.81 195 ARG A O 1
ATOM 1544 N N . ASN A 1 196 ? -6.649 -13.087 6.357 1.00 83.81 196 ASN A N 1
ATOM 1545 C CA . ASN A 1 196 ? -5.390 -13.131 7.095 1.00 83.81 196 ASN A CA 1
ATOM 1546 C C . ASN A 1 196 ? -5.489 -12.485 8.488 1.00 83.81 196 ASN A C 1
ATOM 1548 O O . ASN A 1 196 ? -4.503 -11.977 9.019 1.00 83.81 196 ASN A O 1
ATOM 1552 N N . ARG A 1 197 ? -6.689 -12.474 9.087 1.00 80.75 197 ARG A N 1
ATOM 1553 C CA . ARG A 1 197 ? -6.970 -11.838 10.384 1.00 80.75 197 ARG A CA 1
ATOM 1554 C C . ARG A 1 197 ? -6.567 -10.358 10.423 1.00 80.75 197 ARG A C 1
ATOM 1556 O O . ARG A 1 197 ? -6.214 -9.867 11.490 1.00 80.75 197 ARG A O 1
ATOM 1563 N N . ARG A 1 198 ? -6.646 -9.665 9.277 1.00 83.00 198 ARG A N 1
ATOM 1564 C CA . ARG A 1 198 ? -6.273 -8.252 9.118 1.00 83.00 198 ARG A CA 1
ATOM 1565 C C . ARG A 1 198 ? -4.791 -8.001 9.393 1.00 83.00 198 ARG A C 1
ATOM 1567 O O . ARG A 1 198 ? -4.451 -7.102 10.147 1.00 83.00 198 ARG A O 1
ATOM 1574 N N . THR A 1 199 ? -3.912 -8.822 8.817 1.00 78.50 199 THR A N 1
ATOM 1575 C CA . THR A 1 199 ? -2.454 -8.670 8.953 1.00 78.50 199 THR A CA 1
ATOM 1576 C C . THR A 1 199 ? -1.742 -8.598 7.600 1.00 78.50 199 THR A C 1
ATOM 1578 O O . THR A 1 199 ? -2.165 -9.237 6.635 1.00 78.50 199 THR A O 1
ATOM 1581 N N . ILE A 1 200 ? -0.666 -7.812 7.555 1.00 72.06 200 ILE A N 1
ATOM 1582 C CA . ILE A 1 200 ? 0.162 -7.446 6.397 1.00 72.06 200 ILE A CA 1
ATOM 1583 C C . ILE A 1 200 ? 1.621 -7.905 6.595 1.00 72.06 200 ILE A C 1
ATOM 1585 O O . ILE A 1 200 ? 2.279 -8.226 5.612 1.00 72.06 200 ILE A O 1
ATOM 1589 N N . GLY A 1 201 ? 2.147 -8.016 7.828 1.00 57.09 201 GLY A N 1
ATOM 1590 C CA . GLY A 1 201 ? 3.568 -8.352 8.037 1.00 57.09 201 GLY A CA 1
ATOM 1591 C C . GLY A 1 201 ? 3.953 -8.834 9.440 1.00 57.09 201 GLY A C 1
ATOM 1592 O O . GLY A 1 201 ? 3.290 -8.519 10.416 1.00 57.09 201 GLY A O 1
ATOM 1593 N N . HIS A 1 202 ? 5.045 -9.598 9.549 1.00 41.66 202 HIS A N 1
ATOM 1594 C CA . HIS A 1 202 ? 5.425 -10.354 10.749 1.00 41.66 202 HIS A CA 1
ATOM 1595 C C . HIS A 1 202 ? 5.763 -9.482 11.978 1.00 41.66 202 HIS A C 1
ATOM 1597 O O . HIS A 1 202 ? 6.816 -8.855 12.035 1.00 41.66 202 HIS A O 1
ATOM 1603 N N . LEU A 1 203 ? 4.912 -9.532 13.010 1.00 40.69 203 LEU A N 1
ATOM 1604 C CA . LEU A 1 203 ? 5.265 -9.185 14.391 1.00 40.69 203 LEU A CA 1
ATOM 1605 C C . LEU A 1 203 ? 4.874 -10.360 15.297 1.00 40.69 203 LEU A C 1
ATOM 1607 O O . LEU A 1 203 ? 3.718 -10.809 15.303 1.00 40.69 203 LEU A O 1
ATOM 1611 N N . HIS A 1 204 ? 5.852 -10.895 16.025 1.00 35.03 204 HIS A N 1
ATOM 1612 C CA . HIS A 1 204 ? 5.657 -11.973 16.987 1.00 35.03 204 HIS A CA 1
ATOM 1613 C C . HIS A 1 204 ? 5.065 -11.378 18.274 1.00 35.03 204 HIS A C 1
ATOM 1615 O O . HIS A 1 204 ? 5.776 -10.750 19.051 1.00 35.03 204 HIS A O 1
ATOM 1621 N N . SER A 1 205 ? 3.759 -11.551 18.507 1.00 40.38 205 SER A N 1
ATOM 1622 C CA . SER A 1 205 ? 3.167 -11.345 19.838 1.00 40.38 205 SER A CA 1
ATOM 1623 C C . SER A 1 205 ? 2.477 -12.625 20.292 1.00 40.38 205 SER A C 1
ATOM 1625 O O . SER A 1 205 ? 1.346 -12.920 19.899 1.00 40.38 205 SER A O 1
ATOM 1627 N N . SER A 1 206 ? 3.170 -13.393 21.121 1.00 42.31 206 SER A N 1
ATOM 1628 C CA . SER A 1 206 ? 2.666 -14.571 21.812 1.00 42.31 206 SER A CA 1
ATOM 1629 C C . SER A 1 206 ? 1.793 -14.171 23.006 1.00 42.31 206 SER A C 1
ATOM 1631 O O . SER A 1 206 ? 2.143 -14.434 24.146 1.00 42.31 206 SER A O 1
ATOM 1633 N N . THR A 1 207 ? 0.637 -13.539 22.784 1.00 43.31 207 THR A N 1
ATOM 1634 C CA . THR A 1 207 ? -0.342 -13.327 23.865 1.00 43.31 207 THR A CA 1
ATOM 1635 C C . THR A 1 207 ? -1.783 -13.280 23.361 1.00 43.31 207 THR A C 1
ATOM 1637 O O . THR A 1 207 ? -2.182 -12.386 22.618 1.00 43.31 207 THR A O 1
ATOM 1640 N N . GLY A 1 208 ? -2.586 -14.223 23.862 1.00 39.34 208 GLY A N 1
ATOM 1641 C CA . GLY A 1 208 ? -4.001 -13.985 24.150 1.00 39.34 208 GLY A CA 1
ATOM 1642 C C . GLY A 1 208 ? -4.987 -14.315 23.036 1.00 39.34 208 GLY A C 1
ATOM 1643 O O . GLY A 1 208 ? -5.327 -13.484 22.203 1.00 39.34 208 GLY A O 1
ATOM 1644 N N . SER A 1 209 ? -5.507 -15.536 23.100 1.00 45.03 209 SER A N 1
ATOM 1645 C CA . SER A 1 209 ? -6.702 -16.019 22.414 1.00 45.03 209 SER A CA 1
ATOM 1646 C C . SER A 1 209 ? -7.888 -15.054 22.556 1.00 45.03 209 SER A C 1
ATOM 1648 O O . SER A 1 209 ? -8.410 -14.867 23.651 1.00 45.03 209 SER A O 1
ATOM 1650 N N . CYS A 1 210 ? -8.369 -14.507 21.441 1.00 34.91 210 CYS A N 1
ATOM 1651 C CA . CYS A 1 210 ? -9.771 -14.134 21.304 1.00 34.91 210 CYS A CA 1
ATOM 1652 C C . CYS A 1 210 ? -10.328 -14.963 20.146 1.00 34.91 210 CYS A C 1
ATOM 1654 O O . CYS A 1 210 ? -10.041 -14.706 18.974 1.00 34.91 210 CYS A O 1
ATOM 1656 N N . LYS A 1 211 ? -11.046 -16.038 20.490 1.00 35.44 211 LYS A N 1
ATOM 1657 C CA . LYS A 1 211 ? -11.817 -16.842 19.541 1.00 35.44 211 LYS A CA 1
ATOM 1658 C C . LYS A 1 211 ? -12.912 -15.949 18.955 1.00 35.44 211 LYS A C 1
ATOM 1660 O O . LYS A 1 211 ? -14.012 -15.882 19.488 1.00 35.44 211 LYS A O 1
ATOM 1665 N N . VAL A 1 212 ? -12.623 -15.296 17.835 1.00 40.16 212 VAL A N 1
ATOM 1666 C CA . VAL A 1 212 ? -13.677 -14.897 16.904 1.00 40.16 212 VAL A CA 1
ATOM 1667 C C . VAL A 1 212 ? -14.199 -16.201 16.311 1.00 40.16 212 VAL A C 1
ATOM 1669 O O . VAL A 1 212 ? -13.519 -16.838 15.504 1.00 40.16 212 VAL A O 1
ATOM 1672 N N . GLN A 1 213 ? -15.363 -16.646 16.786 1.00 36.12 213 GLN A N 1
ATOM 1673 C CA . GLN A 1 213 ? -16.139 -17.695 16.134 1.00 36.12 213 GLN A CA 1
ATOM 1674 C C . GLN A 1 213 ? -16.403 -17.243 14.696 1.00 36.12 213 GLN A C 1
ATOM 1676 O O . GLN A 1 213 ? -17.241 -16.386 14.437 1.00 36.12 213 GLN A O 1
ATOM 1681 N N . SER A 1 214 ? -15.632 -17.792 13.762 1.00 36.31 214 SER A N 1
ATOM 1682 C CA . SER A 1 214 ? -15.976 -17.759 12.348 1.00 36.31 214 SER A CA 1
ATOM 1683 C C . SER A 1 214 ? -16.856 -18.972 12.091 1.00 36.31 214 SER A C 1
ATOM 1685 O O . SER A 1 214 ? -16.361 -20.052 11.791 1.00 36.31 214 SER A O 1
ATOM 1687 N N . ASN A 1 215 ? -18.163 -18.793 12.272 1.00 35.75 215 ASN A N 1
ATOM 1688 C CA . ASN A 1 215 ? -19.133 -19.663 11.625 1.00 35.75 215 ASN A CA 1
ATOM 1689 C C . ASN A 1 215 ? -19.198 -19.202 10.166 1.00 35.75 215 ASN A C 1
ATOM 1691 O O . ASN A 1 215 ? -19.859 -18.211 9.853 1.00 35.75 215 ASN A O 1
ATOM 1695 N N . TRP A 1 216 ? -18.395 -19.854 9.327 1.00 46.31 216 TRP A N 1
ATOM 1696 C CA . TRP A 1 216 ? -18.752 -20.046 7.925 1.00 46.31 216 TRP A CA 1
ATOM 1697 C C . TRP A 1 216 ? -19.777 -21.169 7.862 1.00 46.31 216 TRP A C 1
ATOM 1699 O O . TRP A 1 216 ? -19.585 -22.148 8.620 1.00 46.31 216 TRP A O 1
#

Sequence (216 aa):
MIPESQHQQLSWHELGKIFAGFLCIWFVFDRTAQLTQSTLGERGILISIVVIATAFGVEKLIFKQTVLDALRSLGLGSPNLRTMSIALFIGVLLLAFYPAFSLVTGAKLTLHDRWIGMSLGLFAQAGVAEEVLFRGYLFGHLRRGRTFWHAALLSLLPFVAVHSLLFISLDWEIALASMLLALAVTFPFCYLYDRNRRTIGHLHSSTGSCKVQSNW

Secondary structure (DSSP, 8-state):
--------PPPHHHHHHHHHHHHHHHHHHHHHHHHTT-SSSTTHHHHHHHHHHHHHHHHHHHH---HHHHHHHTT-SPPPHHHHHHHHHHHHHHHHHHHHHHHHH-------TTHHHHHHHHIIIIIIIHHIIIIIIIIHHHTTTS-HHHHHHHHHHHHHHHHGGGGGTS-HHHHHHHHHHHHHHHHHHHHHHHHTTS--S---------------